Protein AF-A0A7R9LBM4-F1 (afdb_monomer_lite)

Structure (mmCIF, N/CA/C/O backbone):
data_AF-A0A7R9LBM4-F1
#
_entry.id   AF-A0A7R9LBM4-F1
#
loop_
_atom_site.group_PDB
_atom_site.id
_atom_site.type_symbol
_atom_site.label_atom_id
_atom_site.label_alt_id
_atom_site.label_comp_id
_atom_site.label_asym_id
_atom_site.label_entity_id
_atom_site.label_seq_id
_atom_site.pdbx_PDB_ins_code
_atom_site.Cartn_x
_atom_site.Cartn_y
_atom_site.Cartn_z
_atom_site.occupancy
_atom_site.B_iso_or_equiv
_atom_site.auth_seq_id
_atom_site.auth_comp_id
_atom_site.auth_asym_id
_atom_site.auth_atom_id
_atom_site.pdbx_PDB_model_num
ATOM 1 N N . MET A 1 1 ? -22.774 -2.394 32.039 1.00 35.41 1 MET A N 1
ATOM 2 C CA . MET A 1 1 ? -23.405 -1.388 31.155 1.00 35.41 1 MET A CA 1
ATOM 3 C C . MET A 1 1 ? -22.589 -1.365 29.886 1.00 35.41 1 MET A C 1
ATOM 5 O O . MET A 1 1 ? -21.481 -0.836 29.898 1.00 35.41 1 MET A O 1
ATOM 9 N N . ASP A 1 2 ? -23.100 -1.995 28.837 1.00 48.41 2 ASP A N 1
ATOM 10 C CA . ASP A 1 2 ? -22.321 -2.249 27.629 1.00 48.41 2 ASP A CA 1
ATOM 11 C C . ASP A 1 2 ? -22.182 -0.962 26.826 1.00 48.41 2 ASP A C 1
ATOM 13 O O . ASP A 1 2 ? -23.141 -0.414 26.279 1.00 48.41 2 ASP A O 1
ATOM 17 N N . GLN A 1 3 ? -20.966 -0.423 26.813 1.00 65.69 3 GLN A N 1
ATOM 18 C CA . GLN A 1 3 ? -20.633 0.769 26.051 1.00 65.69 3 GLN A CA 1
ATOM 19 C C . GLN A 1 3 ? -20.629 0.406 24.562 1.00 65.69 3 GLN A C 1
ATOM 21 O O . GLN A 1 3 ? -19.659 -0.147 24.045 1.00 65.69 3 GLN A O 1
ATOM 26 N N . ILE A 1 4 ? -21.725 0.713 23.862 1.00 71.06 4 ILE A N 1
ATOM 27 C CA . ILE A 1 4 ? -21.825 0.517 22.412 1.00 71.06 4 ILE A CA 1
ATOM 28 C C . ILE A 1 4 ? -20.696 1.302 21.734 1.00 71.06 4 ILE A C 1
ATOM 30 O O . ILE A 1 4 ? -20.605 2.529 21.857 1.00 71.06 4 ILE A O 1
ATOM 34 N N . LYS A 1 5 ? -19.841 0.585 21.002 1.00 77.75 5 LYS A N 1
ATOM 35 C CA . LYS A 1 5 ? -18.770 1.152 20.184 1.00 77.75 5 LYS A CA 1
ATOM 36 C C . LYS A 1 5 ? -19.164 1.061 18.715 1.00 77.75 5 LYS A C 1
ATOM 38 O O . LYS A 1 5 ? -19.487 -0.016 18.227 1.00 77.75 5 LYS A O 1
ATOM 43 N N . VAL A 1 6 ? -19.132 2.190 18.016 1.00 78.38 6 VAL A N 1
ATOM 44 C CA . VAL A 1 6 ? -19.463 2.280 16.590 1.00 78.38 6 VAL A CA 1
ATOM 45 C C . VAL A 1 6 ? -18.199 2.634 15.823 1.00 78.38 6 VAL A C 1
ATOM 47 O O . VAL A 1 6 ? -17.546 3.637 16.107 1.00 78.38 6 VAL A O 1
ATOM 50 N N . ILE A 1 7 ? -17.857 1.808 14.841 1.00 79.62 7 ILE A N 1
ATOM 51 C CA . ILE A 1 7 ? -16.681 2.000 13.996 1.00 79.62 7 ILE A CA 1
ATOM 52 C C . ILE A 1 7 ? -17.161 2.435 12.615 1.00 79.62 7 ILE A C 1
ATOM 54 O O . ILE A 1 7 ? -17.993 1.767 12.008 1.00 79.62 7 ILE A O 1
ATOM 58 N N . LEU A 1 8 ? -16.654 3.563 12.116 1.00 79.69 8 LEU A N 1
ATOM 59 C CA . LEU A 1 8 ? -17.064 4.123 10.825 1.00 79.69 8 LEU A CA 1
ATOM 60 C C . LEU A 1 8 ? -15.871 4.374 9.894 1.00 79.69 8 LEU A C 1
ATOM 62 O O . LEU A 1 8 ? -14.740 4.492 10.363 1.00 79.69 8 LEU A O 1
ATOM 66 N N . PRO A 1 9 ? -16.091 4.501 8.570 1.00 73.25 9 PRO A N 1
ATOM 67 C CA . PRO A 1 9 ? -14.996 4.589 7.604 1.00 73.25 9 PRO A CA 1
ATOM 68 C C . PRO A 1 9 ? -14.047 5.777 7.810 1.00 73.25 9 PRO A C 1
ATOM 70 O O . PRO A 1 9 ? -12.847 5.664 7.579 1.00 73.25 9 PRO A O 1
ATOM 73 N N . ASN A 1 10 ? -14.572 6.930 8.228 1.00 78.44 10 ASN A N 1
ATOM 74 C CA . ASN A 1 10 ? -13.802 8.162 8.384 1.00 78.44 10 ASN A CA 1
ATOM 75 C C . ASN A 1 10 ? -14.438 9.101 9.420 1.00 78.44 10 ASN A C 1
ATOM 77 O O . ASN A 1 10 ? -15.581 8.913 9.838 1.00 78.44 10 ASN A O 1
ATOM 81 N N . GLY A 1 11 ? -13.692 10.139 9.812 1.00 79.19 11 GLY A N 1
ATOM 82 C CA . GLY A 1 11 ? -14.145 11.121 10.800 1.00 79.19 11 GLY A CA 1
ATOM 83 C C . GLY A 1 11 ? -15.418 11.870 10.389 1.00 79.19 11 GLY A C 1
ATOM 84 O O . GLY A 1 11 ? -16.249 12.164 11.242 1.00 79.19 11 GLY A O 1
ATOM 85 N N . THR A 1 12 ? -15.630 12.117 9.094 1.00 84.44 12 THR A N 1
ATOM 86 C CA . THR A 1 12 ? -16.845 12.780 8.591 1.00 84.44 12 THR A CA 1
ATOM 87 C C . THR A 1 12 ? -18.092 11.940 8.855 1.00 84.44 12 THR A C 1
ATOM 89 O O . THR A 1 12 ? -19.097 12.461 9.335 1.00 84.44 12 THR A O 1
ATOM 92 N N . ALA A 1 13 ? -18.023 10.629 8.607 1.00 82.31 13 ALA A N 1
ATOM 93 C CA . ALA A 1 13 ? -19.101 9.700 8.928 1.00 82.31 13 ALA A CA 1
ATOM 94 C C . ALA A 1 13 ? -19.381 9.676 10.440 1.00 82.31 13 ALA A C 1
ATOM 96 O O . ALA A 1 13 ? -20.544 9.721 10.842 1.00 82.31 13 ALA A O 1
ATOM 97 N N . CYS A 1 14 ? -18.331 9.693 11.272 1.00 84.19 14 CYS A N 1
ATOM 98 C CA . CYS A 1 14 ? -18.465 9.794 12.728 1.00 84.19 14 CYS A CA 1
ATOM 99 C C . CYS A 1 14 ? -19.217 11.052 13.159 1.00 84.19 14 CYS A C 1
ATOM 101 O O . CYS A 1 14 ? -20.180 10.964 13.921 1.00 84.19 14 CYS A O 1
ATOM 103 N N . LEU A 1 15 ? -18.815 12.211 12.636 1.00 85.62 15 LEU A N 1
ATOM 104 C CA . LEU A 1 15 ? -19.449 13.494 12.939 1.00 85.62 15 LEU A CA 1
ATOM 105 C C . LEU A 1 15 ? -20.907 13.531 12.476 1.00 85.62 15 LEU A C 1
ATOM 107 O O . LEU A 1 15 ? -21.769 14.052 13.183 1.00 85.62 15 LEU A O 1
ATOM 111 N N . ASN A 1 16 ? -21.203 12.970 11.303 1.00 86.62 16 ASN A N 1
ATOM 112 C CA . ASN A 1 16 ? -22.568 12.900 10.790 1.00 86.62 16 ASN A CA 1
ATOM 113 C C . ASN A 1 16 ? -23.459 12.040 11.690 1.00 86.62 16 ASN A C 1
ATOM 115 O O . ASN A 1 16 ? -24.552 12.477 12.053 1.00 86.62 16 ASN A O 1
ATOM 119 N N . LEU A 1 17 ? -22.981 10.865 12.110 1.00 85.25 17 LEU A N 1
ATOM 120 C CA . LEU A 1 17 ? -23.725 10.012 13.033 1.00 85.25 17 LEU A CA 1
ATOM 121 C C . LEU A 1 17 ? -23.925 10.698 14.390 1.00 85.25 17 LEU A C 1
ATOM 123 O O . LEU A 1 17 ? -25.044 10.717 14.895 1.00 85.25 17 LEU A O 1
ATOM 127 N N . GLN A 1 18 ? -22.885 11.329 14.944 1.00 86.12 18 GLN A N 1
ATOM 128 C CA . GLN A 1 18 ? -23.001 12.111 16.180 1.00 86.12 18 GLN A CA 1
ATOM 129 C C . GLN A 1 18 ? -24.092 13.178 16.079 1.00 86.12 18 GLN A C 1
ATOM 131 O O . GLN A 1 18 ? -24.957 13.253 16.948 1.00 86.12 18 GLN A O 1
ATOM 136 N N . LYS A 1 19 ? -24.106 13.962 14.995 1.00 87.38 19 LYS A N 1
ATOM 137 C CA . LYS A 1 19 ? -25.130 14.993 14.768 1.00 87.38 19 LYS A CA 1
ATOM 138 C C . LYS A 1 19 ? -26.540 14.405 14.7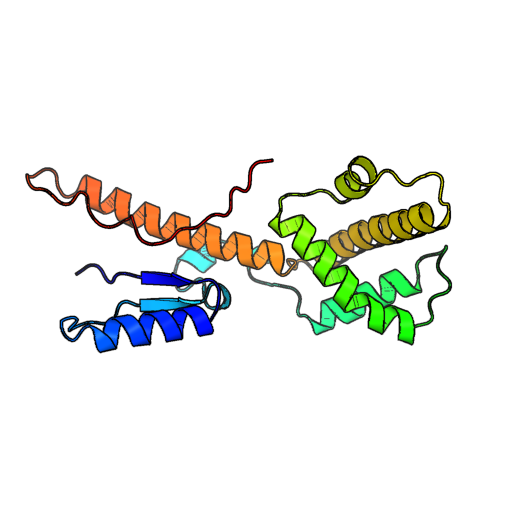15 1.00 87.38 19 LYS A C 1
ATOM 140 O O . LYS A 1 19 ? -27.460 15.006 15.262 1.00 87.38 19 LYS A O 1
ATOM 145 N N . ILE A 1 20 ? -26.722 13.252 14.069 1.00 86.31 20 ILE A N 1
ATOM 146 C CA . ILE A 1 20 ? -28.024 12.570 13.991 1.00 86.31 20 ILE A CA 1
ATOM 147 C C . ILE A 1 20 ? -28.480 12.108 15.381 1.00 86.31 20 ILE A C 1
ATOM 149 O O . ILE A 1 20 ? -29.638 12.315 15.738 1.00 86.31 20 ILE A O 1
ATOM 153 N N . LEU A 1 21 ? -27.580 11.519 16.170 1.00 83.81 21 LEU A N 1
ATOM 154 C CA . LEU A 1 21 ? -27.892 11.020 17.512 1.00 83.81 21 LEU A CA 1
ATOM 155 C C . LEU A 1 21 ? -28.236 12.162 18.477 1.00 83.81 21 LEU A C 1
ATOM 157 O O . LEU A 1 21 ? -29.246 12.083 19.170 1.00 83.81 21 LEU A O 1
ATOM 161 N N . ILE A 1 22 ? -27.469 13.257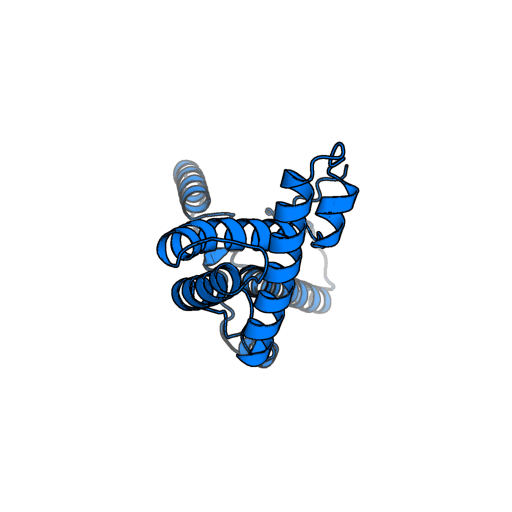 18.451 1.00 83.25 22 ILE A N 1
ATOM 162 C CA . ILE A 1 22 ? -27.739 14.457 19.261 1.00 83.25 22 ILE A CA 1
ATOM 163 C C . ILE A 1 22 ? -29.103 15.061 18.899 1.00 83.25 22 ILE A C 1
ATOM 165 O O . ILE A 1 22 ? -29.887 15.411 19.779 1.00 83.25 22 ILE A O 1
ATOM 169 N N . LYS A 1 23 ? -29.429 15.142 17.601 1.00 83.44 23 LYS A N 1
ATOM 170 C CA . LYS A 1 23 ? -30.718 15.678 17.136 1.00 83.44 23 LYS A CA 1
ATOM 171 C C . LYS A 1 23 ? -31.921 14.852 17.581 1.00 83.44 23 LYS A C 1
ATOM 173 O O . LYS A 1 23 ? -33.008 15.410 17.682 1.00 83.44 23 LYS A O 1
ATOM 178 N N . LYS A 1 24 ? -31.756 13.552 17.839 1.00 80.75 24 LYS A N 1
ATOM 179 C CA . LYS A 1 24 ? -32.869 12.683 18.241 1.00 80.75 24 LYS A CA 1
ATOM 180 C C . LYS A 1 24 ? -33.356 12.902 19.681 1.00 80.75 24 LYS A C 1
ATOM 182 O O . LYS A 1 24 ? -34.338 12.269 20.030 1.00 80.75 24 LYS A O 1
ATOM 187 N N . GLN A 1 25 ? -32.741 13.793 20.475 1.00 62.66 25 GLN A N 1
ATOM 188 C CA . GLN A 1 25 ? -33.136 14.259 21.829 1.00 62.66 25 GLN A CA 1
ATOM 189 C C . GLN A 1 25 ? -33.434 13.189 22.906 1.00 62.66 25 GLN A C 1
ATOM 191 O O . GLN A 1 25 ? -33.552 13.526 24.077 1.00 62.66 25 GLN A O 1
ATOM 196 N N . THR A 1 26 ? -33.483 11.902 22.564 1.00 64.38 26 THR A N 1
ATOM 197 C CA . THR A 1 26 ? -33.819 10.788 23.462 1.00 64.38 26 THR A CA 1
ATOM 198 C C . THR A 1 26 ? -32.596 10.007 23.943 1.00 64.38 26 THR A C 1
ATOM 200 O O . THR A 1 26 ? -32.747 8.948 24.545 1.00 64.38 26 THR A O 1
ATOM 203 N N . ILE A 1 27 ? -31.379 10.465 23.636 1.00 66.19 27 ILE A N 1
ATOM 204 C CA . ILE A 1 27 ? -30.145 9.716 23.897 1.00 66.19 27 ILE A CA 1
ATOM 205 C C . ILE A 1 27 ? -29.339 10.432 24.980 1.00 66.19 27 ILE A C 1
ATOM 207 O O . ILE A 1 27 ? -28.731 11.467 24.725 1.00 66.19 27 ILE A O 1
ATOM 211 N N . THR A 1 28 ? -29.320 9.860 26.184 1.00 62.56 28 THR A N 1
ATOM 212 C CA . THR A 1 28 ? -28.603 10.408 27.350 1.00 62.56 28 THR A CA 1
ATOM 213 C C . THR A 1 28 ? -27.100 10.116 27.312 1.00 62.56 28 THR A C 1
ATOM 215 O O . THR A 1 28 ? -26.311 10.841 27.909 1.00 62.56 28 THR A O 1
ATOM 218 N N . ILE A 1 29 ? -26.685 9.055 26.606 1.00 68.94 29 ILE A N 1
ATOM 219 C CA . ILE A 1 29 ? -25.287 8.612 26.515 1.00 68.94 29 ILE A CA 1
ATOM 220 C C . ILE A 1 29 ? -24.936 8.386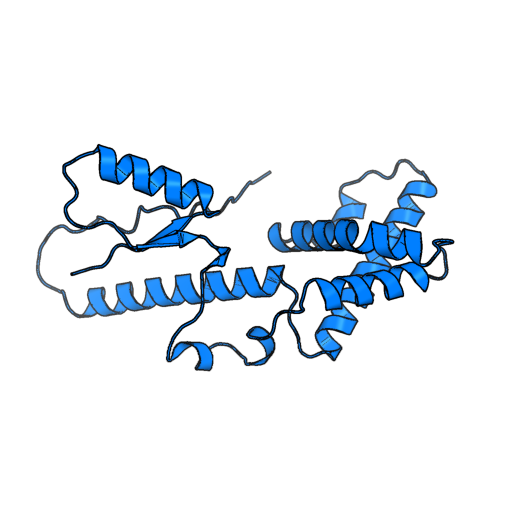 25.047 1.00 68.94 29 ILE A C 1
ATOM 222 O O . ILE A 1 29 ? -25.523 7.536 24.378 1.00 68.94 29 ILE A O 1
ATOM 226 N N . LEU A 1 30 ? -23.965 9.145 24.542 1.00 73.69 30 LEU A N 1
ATOM 227 C CA . LEU A 1 30 ? -23.460 8.963 23.189 1.00 73.69 30 LEU A CA 1
ATOM 228 C C . LEU A 1 30 ? -22.587 7.691 23.127 1.00 73.69 30 LEU A C 1
ATOM 230 O O . LEU A 1 30 ? -21.699 7.532 23.969 1.00 73.69 30 LEU A O 1
ATOM 234 N N . PRO A 1 31 ? -22.788 6.801 22.138 1.00 77.69 31 PRO A N 1
ATOM 235 C CA . PRO A 1 31 ? -21.902 5.662 21.938 1.00 77.69 31 PRO A CA 1
ATOM 236 C C . PRO A 1 31 ? -20.479 6.122 21.594 1.00 77.69 31 PRO A C 1
ATOM 238 O O . PRO A 1 31 ? -20.258 7.224 21.081 1.00 77.69 31 PRO A O 1
ATOM 241 N N . ASN A 1 32 ? -19.499 5.253 21.834 1.00 80.69 32 ASN A N 1
ATOM 242 C CA . ASN A 1 32 ? -18.113 5.515 21.466 1.00 80.69 32 ASN A CA 1
ATOM 243 C C . ASN A 1 32 ? -17.947 5.368 19.944 1.00 80.69 32 ASN A C 1
ATOM 245 O O . ASN A 1 32 ? -17.792 4.257 19.438 1.00 80.69 32 ASN A O 1
ATOM 249 N N . ILE A 1 33 ? -18.027 6.480 19.211 1.00 81.31 33 ILE A N 1
ATOM 250 C CA . ILE A 1 33 ? -17.942 6.508 17.746 1.00 81.31 33 ILE A CA 1
ATOM 251 C C . ILE A 1 33 ? -16.511 6.854 17.329 1.00 81.31 33 ILE A C 1
ATOM 253 O O . ILE A 1 33 ? -16.059 7.979 17.543 1.00 81.31 33 ILE A O 1
ATOM 257 N N . ILE A 1 34 ? -15.812 5.917 16.687 1.00 81.44 34 ILE A N 1
ATOM 258 C CA . ILE A 1 34 ? -14.438 6.121 16.209 1.00 81.44 34 ILE A CA 1
ATOM 259 C C . ILE A 1 34 ? -14.300 5.801 14.716 1.00 81.44 34 ILE A C 1
ATOM 261 O O . ILE A 1 34 ? -14.974 4.905 14.208 1.00 81.44 34 ILE A O 1
ATOM 265 N N . PRO A 1 35 ? -13.423 6.509 13.984 1.00 79.94 35 PRO A N 1
ATOM 266 C CA . PRO A 1 35 ? -13.095 6.121 12.621 1.00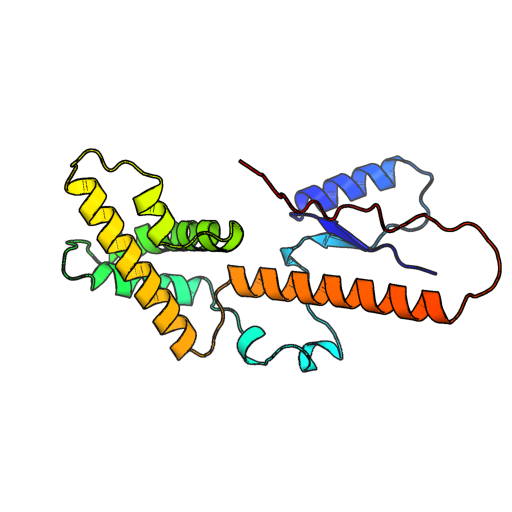 79.94 35 PRO A CA 1
ATOM 267 C C . PRO A 1 35 ? -12.187 4.880 12.603 1.00 79.94 35 PRO A C 1
ATOM 269 O O . PRO A 1 35 ? -11.427 4.655 13.548 1.00 79.94 35 PRO A O 1
ATOM 272 N N . LEU A 1 36 ? -12.194 4.134 11.493 1.00 74.00 36 LEU A N 1
ATOM 273 C CA . LEU A 1 36 ? -11.298 2.992 11.247 1.00 74.00 36 LEU A CA 1
ATOM 274 C C . LEU A 1 36 ? -9.825 3.349 11.497 1.00 74.00 36 LEU A C 1
ATOM 276 O O . LEU A 1 36 ? -9.090 2.574 12.099 1.00 74.00 36 LEU A O 1
ATOM 280 N N . SER A 1 37 ? -9.406 4.557 11.107 1.00 68.62 37 SER A N 1
ATOM 281 C CA . SER A 1 37 ? -8.038 5.055 11.309 1.00 68.62 37 SER A CA 1
ATOM 282 C C . SER A 1 37 ? -7.617 5.172 12.776 1.00 68.62 37 SER A C 1
ATOM 284 O O . SER A 1 37 ? -6.425 5.254 13.061 1.00 68.62 37 SER A O 1
ATOM 286 N N . ASN A 1 38 ? -8.580 5.224 13.701 1.00 73.06 38 ASN A N 1
ATOM 287 C CA . ASN A 1 38 ? -8.336 5.408 15.130 1.00 73.06 38 ASN A CA 1
ATOM 288 C C . ASN A 1 38 ? -8.478 4.105 15.919 1.00 73.06 38 ASN A C 1
ATOM 290 O O . ASN A 1 38 ? -8.407 4.138 17.149 1.00 73.06 38 ASN A O 1
ATOM 294 N N . ILE A 1 39 ? -8.660 2.967 15.242 1.00 72.81 39 ILE A N 1
ATOM 295 C CA . ILE A 1 39 ? -8.514 1.663 15.880 1.00 72.81 39 ILE A CA 1
ATOM 296 C C . ILE A 1 39 ? -7.046 1.536 16.289 1.00 72.81 39 ILE A C 1
ATOM 298 O O . ILE A 1 39 ? -6.157 1.336 15.465 1.00 72.81 39 ILE A O 1
ATOM 302 N N . LYS A 1 40 ? -6.798 1.727 17.582 1.00 65.31 40 LYS A N 1
ATOM 303 C CA . LYS A 1 40 ? -5.515 1.474 18.226 1.00 65.31 40 LYS A CA 1
ATOM 304 C C . LYS A 1 40 ? -5.704 0.307 19.173 1.00 65.31 40 LYS A C 1
ATOM 306 O O . LYS A 1 40 ? -6.644 0.309 19.967 1.00 65.31 40 LYS A O 1
ATOM 311 N N . VAL A 1 41 ? -4.792 -0.651 19.112 1.00 57.41 41 VAL A N 1
ATOM 312 C CA . VAL A 1 41 ? -4.737 -1.740 20.084 1.00 57.41 41 VAL A CA 1
ATOM 313 C C . VAL A 1 41 ? -4.198 -1.152 21.385 1.00 57.41 41 VAL A C 1
ATOM 315 O O . VAL A 1 41 ? -3.082 -0.638 21.431 1.00 57.41 41 VAL A O 1
ATOM 318 N N . THR A 1 42 ? -5.016 -1.156 22.435 1.00 53.84 42 THR A N 1
ATOM 319 C CA . THR A 1 42 ? -4.643 -0.668 23.767 1.00 53.84 42 THR A CA 1
ATOM 320 C C . THR A 1 42 ? -4.663 -1.811 24.781 1.00 53.84 42 THR A C 1
ATOM 322 O O . THR A 1 42 ? -5.554 -2.660 24.769 1.00 53.84 42 THR A O 1
ATOM 325 N N . GLY A 1 43 ? -3.684 -1.825 25.691 1.00 55.75 43 GLY A N 1
ATOM 326 C CA . GLY A 1 43 ? -3.626 -2.770 26.812 1.00 55.75 43 GLY A CA 1
ATOM 327 C C . GLY A 1 43 ? -3.010 -4.130 26.465 1.00 55.75 43 GLY A C 1
ATOM 328 O O . GLY A 1 43 ? -2.085 -4.208 25.668 1.00 55.75 43 GLY A O 1
ATOM 329 N N . LYS A 1 44 ? -3.510 -5.209 27.086 1.00 47.03 44 LYS A N 1
ATOM 330 C CA . LYS A 1 44 ? -2.917 -6.567 27.055 1.00 47.03 44 LYS A CA 1
ATOM 331 C C . LYS A 1 44 ? -2.826 -7.216 25.660 1.00 47.03 44 LYS A C 1
ATOM 333 O O . LYS A 1 44 ? -2.187 -8.251 25.513 1.00 47.03 44 LYS A O 1
ATOM 338 N N . GLU A 1 45 ? -3.447 -6.631 24.643 1.00 52.84 45 GLU A N 1
ATOM 339 C CA . GLU A 1 45 ? -3.495 -7.188 23.287 1.00 52.84 45 GLU A CA 1
ATOM 340 C C . GLU A 1 45 ? -2.330 -6.762 22.394 1.00 52.84 45 GLU A C 1
ATOM 342 O O . GLU A 1 45 ? -2.035 -7.452 21.422 1.00 52.84 45 GLU A O 1
ATOM 347 N N . THR A 1 46 ? -1.584 -5.714 22.763 1.00 55.28 46 THR A N 1
ATOM 348 C CA . THR A 1 46 ? -0.289 -5.436 22.119 1.00 55.28 46 THR A CA 1
ATOM 349 C C . THR A 1 46 ? 0.674 -6.616 22.271 1.00 55.28 46 THR A C 1
ATOM 351 O O . THR A 1 46 ? 1.547 -6.789 21.434 1.00 55.28 46 THR A O 1
ATOM 354 N N . PHE A 1 47 ? 0.487 -7.459 23.295 1.00 52.47 47 PHE A N 1
ATOM 355 C CA . PHE A 1 47 ? 1.262 -8.683 23.512 1.00 52.47 47 PHE A CA 1
ATOM 356 C C . PHE A 1 47 ? 0.780 -9.887 22.681 1.00 52.47 47 PHE A C 1
ATOM 358 O O . PHE A 1 47 ? 1.499 -10.877 22.599 1.00 52.47 47 PHE A O 1
ATOM 365 N N . ARG A 1 48 ? -0.425 -9.835 22.088 1.00 57.34 48 ARG A N 1
ATOM 366 C CA . ARG A 1 48 ? -0.963 -10.896 21.207 1.00 57.34 48 ARG A CA 1
ATOM 367 C C . ARG A 1 48 ? -0.590 -10.685 19.743 1.00 57.34 48 ARG A C 1
ATOM 369 O O . ARG A 1 48 ? -0.581 -11.631 18.965 1.00 57.34 48 ARG A O 1
ATOM 376 N N . ILE A 1 49 ? -0.304 -9.444 19.374 1.00 60.53 49 ILE A N 1
ATOM 377 C CA . ILE A 1 49 ? 0.111 -9.067 18.030 1.00 60.53 49 ILE A CA 1
ATOM 378 C C . ILE A 1 49 ? 1.633 -9.165 17.977 1.00 60.53 49 ILE A C 1
ATOM 380 O O . ILE A 1 49 ? 2.311 -8.543 18.794 1.00 60.53 49 ILE A O 1
ATOM 384 N N . SER A 1 50 ? 2.177 -9.929 17.024 1.00 58.31 50 SER A N 1
ATOM 385 C CA . SER A 1 50 ? 3.628 -9.991 16.832 1.00 58.31 50 SER A CA 1
ATOM 386 C C . SER A 1 50 ? 4.208 -8.572 16.714 1.00 58.31 50 SER A C 1
ATOM 388 O O . SER A 1 50 ? 3.623 -7.750 16.005 1.00 58.31 50 SER A O 1
ATOM 390 N N . PRO A 1 51 ? 5.351 -8.255 17.350 1.00 61.41 51 PRO A N 1
ATOM 391 C CA . PRO A 1 51 ? 5.939 -6.911 17.325 1.00 61.41 51 PRO A CA 1
ATOM 392 C C . PRO A 1 51 ? 6.158 -6.356 15.911 1.00 61.41 51 PRO A C 1
ATOM 394 O O . PRO A 1 51 ? 5.990 -5.163 15.669 1.00 61.41 51 PRO A O 1
ATOM 397 N N . GLU A 1 52 ? 6.469 -7.237 14.961 1.00 60.41 52 GLU A N 1
ATOM 398 C CA . GLU A 1 52 ? 6.592 -6.928 13.531 1.00 60.41 52 GLU A CA 1
ATOM 399 C C . GLU A 1 52 ? 5.298 -6.377 12.908 1.00 60.41 52 GLU A C 1
ATOM 401 O O . GLU A 1 52 ? 5.354 -5.555 11.999 1.00 60.41 52 GLU A O 1
ATOM 406 N N . ASN A 1 53 ? 4.132 -6.728 13.458 1.00 63.78 53 ASN A N 1
ATOM 407 C CA . ASN A 1 53 ? 2.819 -6.262 13.013 1.00 63.78 53 ASN A CA 1
ATOM 408 C C . ASN A 1 53 ? 2.388 -4.934 13.665 1.00 63.78 53 ASN A C 1
ATOM 410 O O . ASN A 1 53 ? 1.326 -4.403 13.343 1.00 63.78 53 ASN A O 1
ATOM 414 N N . LEU A 1 54 ? 3.189 -4.389 14.588 1.00 68.56 54 LEU A N 1
ATOM 415 C CA . LEU A 1 54 ? 2.911 -3.125 15.283 1.00 68.56 54 LEU A CA 1
ATOM 416 C C . LEU A 1 54 ? 3.654 -1.928 14.678 1.00 68.56 54 LEU A C 1
ATOM 418 O O . LEU A 1 54 ? 3.406 -0.793 15.085 1.00 68.56 54 LEU A O 1
ATOM 422 N N . ASN A 1 55 ? 4.549 -2.164 13.715 1.00 81.62 55 ASN A N 1
ATOM 423 C CA . ASN A 1 55 ? 5.408 -1.132 13.145 1.00 81.62 55 ASN A CA 1
ATOM 424 C C . ASN A 1 55 ? 5.104 -0.907 11.652 1.00 81.62 55 ASN A C 1
ATOM 426 O O . ASN A 1 55 ? 5.755 -1.508 10.789 1.00 81.62 55 ASN A O 1
ATOM 430 N N . PRO A 1 56 ? 4.103 -0.073 11.314 1.00 85.88 56 PRO A N 1
ATOM 431 C CA . PRO A 1 56 ? 3.830 0.259 9.926 1.00 85.88 56 PRO A CA 1
ATOM 432 C C . PRO A 1 56 ? 4.945 1.137 9.348 1.00 85.88 56 PRO A C 1
ATOM 434 O O . PRO A 1 56 ? 5.500 2.003 10.028 1.00 85.88 56 PRO A O 1
ATOM 437 N N . ILE A 1 57 ? 5.238 0.962 8.062 1.00 90.69 57 ILE A N 1
ATOM 438 C CA . ILE A 1 57 ? 6.074 1.901 7.317 1.00 90.69 57 ILE A CA 1
ATOM 439 C C . ILE A 1 57 ? 5.416 3.286 7.272 1.00 90.69 57 ILE A C 1
ATOM 441 O O . ILE A 1 57 ? 4.199 3.418 7.111 1.00 90.69 57 ILE A O 1
ATOM 445 N N . THR A 1 58 ? 6.212 4.345 7.432 1.00 89.81 58 THR A N 1
ATOM 446 C CA . THR A 1 58 ? 5.693 5.710 7.303 1.00 89.81 58 THR A CA 1
ATOM 447 C C . THR A 1 58 ? 5.501 6.080 5.832 1.00 89.81 58 THR A C 1
ATOM 449 O O . THR A 1 58 ? 6.219 5.607 4.954 1.00 89.81 58 THR A O 1
ATOM 452 N N . SER A 1 59 ? 4.572 7.001 5.551 1.00 89.25 59 SER A N 1
ATOM 453 C CA . SER A 1 59 ? 4.313 7.455 4.174 1.00 89.25 59 SER A CA 1
ATOM 454 C C . SER A 1 59 ? 5.552 8.063 3.501 1.00 89.25 59 SER A C 1
ATOM 456 O O . SER A 1 59 ? 5.681 7.996 2.284 1.00 89.25 59 SER A O 1
ATOM 458 N N . LEU A 1 60 ? 6.458 8.677 4.274 1.00 92.62 60 LEU A N 1
ATOM 459 C CA . LEU A 1 60 ? 7.692 9.255 3.742 1.00 92.62 60 LEU A CA 1
ATOM 460 C C . LEU A 1 60 ? 8.712 8.168 3.387 1.00 92.62 60 LEU A C 1
ATOM 462 O O . LEU A 1 60 ? 9.266 8.203 2.292 1.00 92.62 60 LEU A O 1
ATOM 466 N N . GLU A 1 61 ? 8.930 7.200 4.280 1.00 93.50 61 GLU A N 1
ATOM 467 C CA . GLU A 1 61 ? 9.822 6.062 4.023 1.00 93.50 61 GLU A CA 1
ATOM 468 C C . GLU A 1 61 ? 9.359 5.270 2.803 1.00 93.50 61 GLU A C 1
ATOM 470 O O . GLU A 1 61 ? 10.149 5.015 1.898 1.00 93.50 61 GLU A O 1
ATOM 475 N N . GLU A 1 62 ? 8.068 4.948 2.733 1.00 94.44 62 GLU A N 1
ATOM 476 C CA . GLU A 1 62 ? 7.496 4.252 1.584 1.00 94.44 62 GLU A CA 1
ATOM 477 C C . GLU A 1 62 ? 7.674 5.052 0.294 1.00 94.44 62 GLU A C 1
ATOM 479 O O . GLU A 1 62 ? 8.065 4.494 -0.734 1.00 94.44 62 GLU A O 1
ATOM 484 N N . LYS A 1 63 ? 7.449 6.371 0.354 1.00 96.06 63 LYS A N 1
ATOM 485 C CA . LYS A 1 63 ? 7.628 7.238 -0.807 1.00 96.06 63 LYS A CA 1
ATOM 486 C C . LYS A 1 63 ? 9.062 7.174 -1.327 1.00 96.06 63 LYS A C 1
ATOM 488 O O . LYS A 1 63 ? 9.253 7.057 -2.539 1.00 96.06 63 LYS A O 1
ATOM 493 N N . ILE A 1 64 ? 10.047 7.243 -0.432 1.00 96.44 64 ILE A N 1
ATOM 494 C CA . ILE A 1 64 ? 11.474 7.158 -0.770 1.00 96.44 64 ILE A CA 1
ATOM 495 C C . ILE A 1 64 ? 11.798 5.786 -1.369 1.00 96.44 64 ILE A C 1
ATOM 497 O O . ILE A 1 64 ? 12.392 5.724 -2.443 1.00 96.44 64 ILE A O 1
ATOM 501 N N . ILE A 1 65 ? 11.345 4.700 -0.734 1.00 96.62 65 ILE A N 1
ATOM 502 C CA . ILE A 1 65 ? 11.575 3.329 -1.206 1.00 96.62 65 ILE A CA 1
ATOM 503 C C . ILE A 1 65 ? 11.037 3.134 -2.622 1.00 96.62 65 ILE A C 1
ATOM 505 O O . ILE A 1 65 ? 11.774 2.677 -3.490 1.00 96.62 65 ILE A O 1
ATOM 509 N N . LEU A 1 66 ? 9.777 3.495 -2.869 1.00 97.06 66 LEU A N 1
ATOM 510 C CA . LEU A 1 66 ? 9.166 3.334 -4.188 1.00 97.06 66 LEU A CA 1
ATOM 511 C C . LEU A 1 66 ? 9.811 4.241 -5.235 1.00 97.06 66 LEU A C 1
ATOM 513 O O . LEU A 1 66 ? 9.960 3.827 -6.378 1.00 97.06 66 LEU A O 1
ATOM 517 N N . THR A 1 67 ? 10.239 5.448 -4.855 1.00 97.31 67 THR A N 1
ATOM 518 C CA . THR A 1 67 ? 10.981 6.337 -5.764 1.00 97.31 67 THR A CA 1
ATOM 519 C C . THR A 1 67 ? 12.259 5.664 -6.250 1.00 97.31 67 THR A C 1
ATOM 521 O O . THR A 1 67 ? 12.527 5.661 -7.447 1.00 97.31 67 THR A O 1
ATOM 524 N N . ASP A 1 68 ? 13.019 5.068 -5.333 1.00 96.94 68 ASP A N 1
ATOM 525 C CA . ASP A 1 68 ? 14.256 4.362 -5.656 1.00 96.94 68 ASP A CA 1
ATOM 526 C C . ASP A 1 68 ? 14.003 3.105 -6.510 1.00 96.94 68 ASP A C 1
ATOM 528 O O . ASP A 1 68 ? 14.707 2.875 -7.488 1.00 96.94 68 ASP A O 1
ATOM 532 N N . ILE A 1 69 ? 12.953 2.332 -6.209 1.00 97.06 69 ILE A N 1
ATOM 533 C CA . ILE A 1 69 ? 12.551 1.167 -7.018 1.00 97.06 69 ILE A CA 1
ATOM 534 C C . ILE A 1 69 ? 12.224 1.578 -8.461 1.00 97.06 69 ILE A C 1
ATOM 536 O O . ILE A 1 69 ? 12.723 0.970 -9.404 1.00 97.06 69 ILE A O 1
ATOM 540 N N . ILE A 1 70 ? 11.395 2.613 -8.642 1.00 96.44 70 ILE A N 1
ATOM 541 C CA . ILE A 1 70 ? 10.950 3.071 -9.968 1.00 96.44 70 ILE A CA 1
ATOM 542 C C . ILE A 1 70 ? 12.126 3.628 -10.776 1.00 96.44 70 ILE A C 1
ATOM 544 O O . ILE A 1 70 ? 12.222 3.372 -11.979 1.00 96.44 70 ILE A O 1
ATOM 548 N N . TYR A 1 71 ? 13.006 4.382 -10.113 1.00 95.56 71 TYR A N 1
ATOM 549 C CA . TYR A 1 71 ? 14.186 4.986 -10.723 1.00 95.56 71 TYR A CA 1
ATOM 550 C C . TYR A 1 71 ? 15.200 3.935 -11.190 1.00 95.56 71 TYR A C 1
ATOM 552 O O . TYR A 1 71 ? 15.761 4.065 -12.273 1.00 95.56 71 TYR A O 1
ATOM 560 N N . ASN A 1 72 ? 15.404 2.876 -10.401 1.00 94.31 72 ASN A N 1
ATOM 561 C CA . ASN A 1 72 ? 16.362 1.814 -10.712 1.00 94.31 72 ASN A CA 1
ATOM 562 C C . ASN A 1 72 ? 15.778 0.689 -11.581 1.00 94.31 72 ASN A C 1
ATOM 564 O O . ASN A 1 72 ? 16.469 -0.297 -11.847 1.00 94.31 72 ASN A O 1
ATOM 568 N N . TYR A 1 73 ? 14.521 0.794 -12.026 1.00 94.81 73 TYR A N 1
ATOM 569 C CA . TYR A 1 73 ? 13.932 -0.219 -12.893 1.00 94.81 73 TYR A CA 1
ATOM 570 C C . TYR A 1 73 ? 14.642 -0.234 -14.262 1.00 94.81 73 TYR A C 1
ATOM 572 O O . TYR A 1 73 ? 14.569 0.753 -14.994 1.00 94.81 73 TYR A O 1
ATOM 580 N N . PRO A 1 74 ? 15.277 -1.351 -14.677 1.00 88.19 74 PRO A N 1
ATOM 581 C CA . PRO A 1 74 ? 16.204 -1.346 -15.816 1.00 88.19 74 PRO A CA 1
ATOM 582 C C . PRO A 1 74 ? 15.596 -0.944 -17.164 1.00 88.19 74 PRO A C 1
ATOM 584 O O . PRO A 1 74 ? 16.318 -0.516 -18.063 1.00 88.19 74 PRO A O 1
ATOM 587 N N . LYS A 1 75 ? 14.279 -1.123 -17.335 1.00 88.75 75 LYS A N 1
ATOM 588 C CA . LYS A 1 75 ? 13.579 -0.815 -18.590 1.00 88.75 75 LYS A CA 1
ATOM 589 C C . LYS A 1 75 ? 12.891 0.557 -18.582 1.00 88.75 75 LYS A C 1
ATOM 591 O O . LYS A 1 75 ? 12.434 0.985 -19.642 1.00 88.75 75 LYS A O 1
ATOM 596 N N . SER A 1 76 ? 12.787 1.253 -17.441 1.00 78.81 76 SER A N 1
ATOM 597 C CA . SER A 1 76 ? 12.241 2.618 -17.425 1.00 78.81 76 SER A CA 1
ATOM 598 C C . SER A 1 76 ? 13.324 3.642 -17.751 1.00 78.81 76 SER A C 1
ATOM 600 O O . SER A 1 76 ? 14.518 3.423 -17.579 1.00 78.81 76 SER A O 1
ATOM 602 N N . LYS A 1 77 ? 12.882 4.804 -18.235 1.00 83.31 77 LYS A N 1
ATOM 603 C CA . LYS A 1 77 ? 13.720 6.001 -18.399 1.00 83.31 77 LYS A CA 1
ATOM 604 C C . LYS A 1 77 ? 13.250 7.130 -17.481 1.00 83.31 77 LYS A C 1
ATOM 606 O O . LYS A 1 77 ? 13.380 8.302 -17.830 1.00 83.31 77 LYS A O 1
ATOM 611 N N . PHE A 1 78 ? 12.629 6.789 -16.349 1.00 90.44 78 PHE A N 1
ATOM 612 C CA . PHE A 1 78 ? 12.127 7.799 -15.425 1.00 90.44 78 PHE A CA 1
ATOM 613 C C . PHE A 1 78 ? 13.287 8.458 -14.695 1.00 90.44 78 PHE A C 1
ATOM 615 O O . PHE A 1 78 ? 14.147 7.789 -14.133 1.00 90.44 78 PHE A O 1
ATOM 622 N N . ASN A 1 79 ? 13.295 9.786 -14.664 1.00 94.00 79 ASN A N 1
ATOM 623 C CA . ASN A 1 79 ? 14.210 10.500 -13.783 1.00 94.00 79 ASN A CA 1
ATOM 624 C C . ASN A 1 79 ? 13.707 10.453 -12.327 1.00 94.00 79 ASN A C 1
ATOM 626 O O . ASN A 1 79 ? 12.584 10.027 -12.038 1.00 94.00 79 ASN A O 1
ATOM 630 N N . VAL A 1 80 ? 14.534 10.920 -11.392 1.00 94.06 80 VAL A N 1
ATOM 631 C CA . VAL A 1 80 ? 14.202 10.922 -9.957 1.00 94.06 80 VAL A CA 1
ATOM 632 C C . VAL A 1 80 ? 12.923 11.717 -9.663 1.00 94.06 80 VAL A C 1
ATOM 634 O O . VAL A 1 80 ? 12.108 11.286 -8.852 1.00 94.06 80 VAL A O 1
ATOM 637 N N . ILE A 1 81 ? 12.701 12.846 -10.346 1.00 96.00 81 ILE A N 1
ATOM 638 C CA . ILE A 1 81 ? 11.518 13.698 -10.139 1.00 96.00 81 ILE A CA 1
ATOM 639 C C . ILE A 1 81 ? 10.243 12.959 -10.563 1.00 96.00 81 ILE A C 1
ATOM 641 O O . ILE A 1 81 ? 9.275 12.920 -9.807 1.00 96.00 81 ILE A O 1
ATOM 645 N N . GLN A 1 82 ? 10.256 12.330 -11.738 1.00 95.50 82 GLN A N 1
ATOM 646 C CA . GLN A 1 82 ? 9.150 11.514 -12.240 1.00 95.50 82 GLN A CA 1
ATOM 647 C C . GLN A 1 82 ? 8.885 10.326 -11.313 1.00 95.50 82 GLN A C 1
ATOM 649 O O . GLN A 1 82 ? 7.746 10.072 -10.932 1.00 95.50 82 GLN A O 1
ATOM 654 N N . SER A 1 83 ? 9.942 9.648 -10.870 1.00 96.56 83 SER A N 1
ATOM 655 C CA . SER A 1 83 ? 9.844 8.521 -9.936 1.00 96.56 83 SER A CA 1
ATOM 656 C C . SER A 1 83 ? 9.196 8.943 -8.610 1.00 96.56 83 SER A C 1
ATOM 658 O O . SER A 1 83 ? 8.302 8.267 -8.101 1.00 96.56 83 SER A O 1
ATOM 660 N N . LEU A 1 84 ? 9.563 10.122 -8.098 1.00 96.12 84 LEU A N 1
ATOM 661 C CA . LEU A 1 84 ? 8.993 10.701 -6.882 1.00 96.12 84 LEU A CA 1
ATOM 662 C C . LEU A 1 84 ? 7.510 11.073 -7.039 1.00 96.12 84 LEU A C 1
ATOM 664 O O . LEU A 1 84 ? 6.750 10.998 -6.068 1.00 96.12 84 LEU A O 1
ATOM 668 N N . GLN A 1 85 ? 7.099 11.484 -8.242 1.00 95.69 85 GLN A N 1
ATOM 669 C CA . GLN A 1 85 ? 5.707 11.792 -8.577 1.00 95.69 85 GLN A CA 1
ATOM 670 C C . GLN A 1 85 ? 4.850 10.526 -8.706 1.00 95.69 85 GLN A C 1
ATOM 672 O O . GLN A 1 85 ? 3.716 10.514 -8.227 1.00 95.69 85 GLN A O 1
ATOM 677 N N . PHE A 1 86 ? 5.383 9.458 -9.306 1.00 94.56 86 PHE A N 1
ATOM 678 C CA . PHE A 1 86 ? 4.654 8.199 -9.492 1.00 94.56 86 PHE A CA 1
ATOM 679 C C . PHE A 1 86 ? 4.562 7.354 -8.223 1.00 94.56 86 PHE A C 1
ATOM 681 O O . PHE A 1 86 ? 3.556 6.678 -8.019 1.00 94.56 86 PHE A O 1
ATOM 688 N N . SER A 1 87 ? 5.564 7.437 -7.347 1.00 96.19 87 SER A N 1
ATOM 689 C CA . SER A 1 87 ? 5.631 6.710 -6.075 1.00 96.19 87 SER A CA 1
ATOM 690 C C . SER A 1 87 ? 4.305 6.677 -5.279 1.00 96.19 87 SER A C 1
ATOM 692 O O . SER A 1 87 ? 3.794 5.581 -5.039 1.00 96.19 87 SER A O 1
ATOM 694 N N . PRO A 1 88 ? 3.655 7.811 -4.932 1.00 94.69 88 PRO A N 1
ATOM 695 C CA . PRO A 1 88 ? 2.392 7.782 -4.185 1.00 94.69 88 PRO A CA 1
ATOM 696 C C . PRO A 1 88 ? 1.213 7.179 -4.967 1.00 94.69 88 PRO A C 1
ATOM 698 O O . PRO A 1 88 ? 0.297 6.629 -4.358 1.00 94.69 88 PRO A O 1
ATOM 701 N N . ILE A 1 89 ? 1.214 7.279 -6.300 1.00 95.19 89 ILE A N 1
ATOM 702 C CA . ILE A 1 89 ? 0.158 6.723 -7.160 1.00 95.19 89 ILE A CA 1
ATOM 703 C C . ILE A 1 89 ? 0.269 5.196 -7.183 1.00 95.19 89 ILE A C 1
ATOM 705 O O . ILE A 1 89 ? -0.725 4.499 -6.992 1.00 95.19 89 ILE A O 1
ATOM 709 N N . ILE A 1 90 ? 1.490 4.686 -7.349 1.00 95.44 90 ILE A N 1
ATOM 710 C CA . ILE A 1 90 ? 1.783 3.251 -7.344 1.00 95.44 90 ILE A CA 1
ATOM 711 C C . ILE A 1 90 ? 1.521 2.651 -5.957 1.00 95.44 90 ILE A C 1
ATOM 713 O O . ILE A 1 90 ? 0.855 1.623 -5.863 1.00 95.44 90 ILE A O 1
ATOM 717 N N . ALA A 1 91 ? 1.934 3.326 -4.877 1.00 95.50 91 ALA A N 1
ATOM 718 C CA . ALA A 1 91 ? 1.615 2.904 -3.510 1.00 95.50 91 ALA A CA 1
ATOM 719 C C . ALA A 1 91 ? 0.101 2.752 -3.305 1.00 95.50 91 ALA A C 1
ATOM 721 O O . ALA A 1 91 ? -0.373 1.747 -2.778 1.00 95.50 91 ALA A O 1
ATOM 722 N N . LYS A 1 92 ? -0.677 3.741 -3.768 1.00 94.69 92 LYS A N 1
ATOM 723 C CA . LYS A 1 92 ? -2.138 3.705 -3.683 1.00 94.69 92 LYS A CA 1
ATOM 724 C C . LYS A 1 92 ? -2.719 2.506 -4.433 1.00 94.69 92 LYS A C 1
ATOM 726 O O . LYS A 1 92 ? -3.568 1.823 -3.870 1.00 94.69 92 LYS A O 1
ATOM 731 N N . LEU A 1 93 ? -2.244 2.231 -5.648 1.00 94.38 93 LEU A N 1
ATOM 732 C CA . LEU A 1 93 ? -2.662 1.054 -6.412 1.00 94.38 93 LEU A CA 1
ATOM 733 C C . LEU A 1 93 ? -2.360 -0.242 -5.648 1.00 94.38 93 LEU A C 1
ATOM 735 O O . LEU A 1 93 ? -3.225 -1.103 -5.535 1.00 94.38 93 LEU A O 1
ATOM 739 N N . PHE A 1 94 ? -1.167 -0.375 -5.069 1.00 95.50 94 PHE A N 1
ATOM 740 C CA . PHE A 1 94 ? -0.797 -1.565 -4.297 1.00 95.50 94 PHE A CA 1
ATOM 741 C C . PHE A 1 94 ? -1.687 -1.765 -3.073 1.00 95.50 94 PHE A C 1
ATOM 743 O O . PHE A 1 94 ? -2.085 -2.890 -2.775 1.00 95.50 94 PHE A O 1
ATOM 750 N N . TYR A 1 95 ? -2.052 -0.681 -2.391 1.00 93.00 95 TYR A N 1
ATOM 751 C CA . TYR A 1 95 ? -3.024 -0.743 -1.309 1.00 93.00 95 TYR A CA 1
ATOM 752 C C . TYR A 1 95 ? -4.411 -1.152 -1.791 1.00 93.00 95 TYR A C 1
ATOM 754 O O . TYR A 1 95 ? -5.052 -1.966 -1.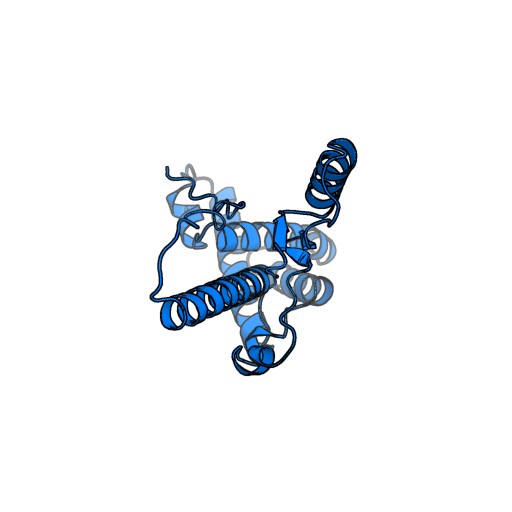135 1.00 93.00 95 TYR A O 1
ATOM 762 N N . GLU A 1 96 ? -4.869 -0.637 -2.932 1.00 91.56 96 GLU A N 1
ATOM 763 C CA . GLU A 1 96 ? -6.140 -1.052 -3.527 1.00 91.56 96 GLU A CA 1
ATOM 764 C C . GLU A 1 96 ? -6.143 -2.549 -3.863 1.00 91.56 96 GLU A C 1
ATOM 766 O O . GLU A 1 96 ? -7.131 -3.216 -3.568 1.00 91.56 96 GLU A O 1
ATOM 771 N N . LEU A 1 97 ? -5.041 -3.110 -4.370 1.00 91.56 97 LEU A N 1
ATOM 772 C CA . LEU A 1 97 ? -4.923 -4.560 -4.572 1.00 91.56 97 LEU A CA 1
ATOM 773 C C . LEU A 1 97 ? -5.060 -5.327 -3.249 1.00 91.56 97 LEU A C 1
ATOM 775 O O . LEU A 1 97 ? -5.889 -6.226 -3.144 1.00 91.56 97 LEU A O 1
ATOM 779 N N . ILE A 1 98 ? -4.318 -4.920 -2.212 1.00 90.81 98 ILE A N 1
ATOM 780 C CA . ILE A 1 98 ? -4.338 -5.580 -0.894 1.00 90.81 98 ILE A CA 1
ATOM 781 C C . ILE A 1 98 ? -5.729 -5.510 -0.251 1.00 90.81 98 ILE A C 1
ATOM 783 O O . ILE A 1 98 ? -6.216 -6.510 0.270 1.00 90.81 98 ILE A O 1
ATOM 787 N N . TYR A 1 99 ? -6.394 -4.352 -0.287 1.00 86.88 99 TYR A N 1
ATOM 788 C CA . TYR A 1 99 ? -7.730 -4.200 0.297 1.00 86.88 99 TYR A CA 1
ATOM 789 C C . TYR A 1 99 ? -8.798 -5.041 -0.406 1.00 86.88 99 TYR A C 1
ATOM 791 O O . TYR A 1 99 ? -9.803 -5.372 0.221 1.00 86.88 99 TYR A O 1
ATOM 799 N N . ASN A 1 100 ? -8.590 -5.371 -1.683 1.00 87.31 100 ASN A N 1
ATOM 800 C CA . ASN A 1 100 ? -9.509 -6.182 -2.477 1.00 87.31 100 ASN A CA 1
ATOM 801 C C . ASN A 1 100 ? -9.081 -7.655 -2.580 1.00 87.31 100 ASN A C 1
ATOM 803 O O . ASN A 1 100 ? -9.708 -8.393 -3.334 1.00 87.31 100 ASN A O 1
ATOM 807 N N . ASP A 1 101 ? -8.056 -8.081 -1.831 1.00 88.38 101 ASP A N 1
ATOM 808 C CA . ASP A 1 101 ? -7.522 -9.451 -1.870 1.00 88.38 101 ASP A CA 1
ATOM 809 C C . ASP A 1 101 ? -7.116 -9.886 -3.293 1.00 88.38 101 ASP A C 1
ATOM 811 O O . ASP A 1 101 ? -7.378 -11.002 -3.733 1.00 88.38 101 ASP A O 1
ATOM 815 N N . LEU A 1 102 ? -6.517 -8.952 -4.041 1.00 90.38 102 LEU A N 1
ATOM 816 C CA . LEU A 1 102 ? -6.041 -9.159 -5.407 1.00 90.38 102 LEU A CA 1
ATOM 817 C C . LEU A 1 102 ? -4.518 -9.280 -5.434 1.00 90.38 102 LEU A C 1
ATOM 819 O O . LEU A 1 102 ? -3.801 -8.486 -4.816 1.00 90.38 102 LEU A O 1
ATOM 823 N N . SER A 1 103 ? -4.029 -10.235 -6.218 1.00 90.19 103 SER A N 1
ATOM 824 C CA . SER A 1 103 ? -2.612 -10.367 -6.535 1.00 90.19 103 SER A CA 1
ATOM 825 C C . SER A 1 103 ? -2.207 -9.422 -7.663 1.00 90.19 103 SER A C 1
ATOM 827 O O . SER A 1 103 ? -3.028 -9.012 -8.486 1.00 90.19 103 SER A O 1
ATOM 829 N N . ILE A 1 104 ? -0.915 -9.100 -7.756 1.00 90.81 104 ILE A N 1
ATOM 830 C CA . ILE A 1 104 ? -0.408 -8.282 -8.866 1.00 90.81 104 ILE A CA 1
ATOM 831 C C . ILE A 1 104 ? -0.609 -8.991 -10.217 1.00 90.81 104 ILE A C 1
ATOM 833 O O . ILE A 1 104 ? -0.905 -8.338 -11.215 1.00 90.81 104 ILE A O 1
ATOM 837 N N . GLU A 1 105 ? -0.565 -10.327 -10.233 1.00 89.50 105 GLU A N 1
ATOM 838 C CA . GLU A 1 105 ? -0.830 -11.166 -11.407 1.00 89.50 105 GLU A CA 1
ATOM 839 C C . GLU A 1 105 ? -2.280 -11.061 -11.905 1.00 89.50 105 GLU A C 1
ATOM 841 O O . GLU A 1 105 ? -2.534 -11.210 -13.104 1.00 89.50 105 GLU A O 1
ATOM 846 N N . ASP A 1 106 ? -3.234 -10.738 -11.024 1.00 87.25 106 ASP A N 1
ATOM 847 C CA . ASP A 1 106 ? -4.643 -10.598 -11.403 1.00 87.25 106 ASP A CA 1
ATOM 848 C C . ASP A 1 106 ? -4.876 -9.412 -12.341 1.00 87.25 106 ASP A C 1
ATOM 850 O O . ASP A 1 106 ? -5.830 -9.423 -13.122 1.00 87.25 106 ASP A O 1
ATOM 854 N N . ILE A 1 107 ? -3.991 -8.407 -12.321 1.00 84.94 107 ILE A N 1
ATOM 855 C CA . ILE A 1 107 ? -4.048 -7.270 -13.247 1.00 84.94 107 ILE A CA 1
ATOM 856 C C . ILE A 1 107 ? -3.906 -7.760 -14.691 1.00 84.94 107 ILE A C 1
ATOM 858 O O . ILE A 1 107 ? -4.695 -7.372 -15.552 1.00 84.94 107 ILE A O 1
ATOM 862 N N . ASN A 1 108 ? -2.936 -8.638 -14.952 1.00 81.06 108 ASN A N 1
ATOM 863 C CA . ASN A 1 108 ? -2.678 -9.154 -16.295 1.00 81.06 108 ASN A CA 1
ATOM 864 C C . ASN A 1 108 ? -3.784 -10.091 -16.786 1.00 81.06 108 ASN A C 1
ATOM 866 O O . ASN A 1 108 ? -4.087 -10.117 -17.973 1.00 81.06 108 ASN A O 1
ATOM 870 N N . ASN A 1 109 ? -4.426 -10.823 -15.874 1.00 75.25 109 ASN A N 1
ATOM 871 C CA . ASN A 1 109 ? -5.518 -11.730 -16.225 1.00 75.25 109 ASN A CA 1
ATOM 872 C C . ASN A 1 109 ? -6.831 -10.991 -16.536 1.00 75.25 109 ASN A C 1
ATOM 874 O O . ASN A 1 109 ? -7.659 -11.495 -17.292 1.00 75.25 109 ASN A O 1
ATOM 878 N N . ARG A 1 110 ? -7.046 -9.809 -15.942 1.00 70.94 110 ARG A N 1
ATOM 879 C CA . ARG A 1 110 ? -8.293 -9.034 -16.081 1.00 70.94 110 ARG A CA 1
ATOM 880 C C . ARG A 1 110 ? -8.227 -7.977 -17.174 1.00 70.94 110 ARG A C 1
ATOM 882 O O . ARG A 1 110 ? -9.254 -7.650 -17.767 1.00 70.94 110 ARG A O 1
ATOM 889 N N . ILE A 1 111 ? -7.045 -7.430 -17.438 1.00 67.38 111 ILE A N 1
ATOM 890 C CA . ILE A 1 111 ? -6.849 -6.467 -18.512 1.00 67.38 111 ILE A CA 1
ATOM 891 C C . ILE A 1 111 ? -6.417 -7.250 -19.746 1.00 67.38 111 ILE A C 1
ATOM 893 O O . ILE A 1 111 ? -5.284 -7.711 -19.832 1.00 67.38 111 ILE A O 1
ATOM 897 N N . TYR A 1 112 ? -7.309 -7.373 -20.732 1.00 64.44 112 TYR A N 1
ATOM 898 C CA . TYR A 1 112 ? -6.899 -7.757 -22.080 1.00 64.44 112 TYR A CA 1
ATOM 899 C C . TYR A 1 112 ? -5.984 -6.655 -22.616 1.00 64.44 112 TYR A C 1
ATOM 901 O O . TYR A 1 112 ? -6.431 -5.671 -23.209 1.00 64.44 112 TYR A O 1
ATOM 909 N N . PHE A 1 113 ? -4.684 -6.786 -22.362 1.00 65.69 113 PHE A N 1
ATOM 910 C CA . PHE A 1 113 ? -3.671 -5.961 -22.989 1.00 65.69 113 PHE A CA 1
ATOM 911 C C . PHE A 1 113 ? -3.683 -6.314 -24.474 1.00 65.69 113 PHE A C 1
ATOM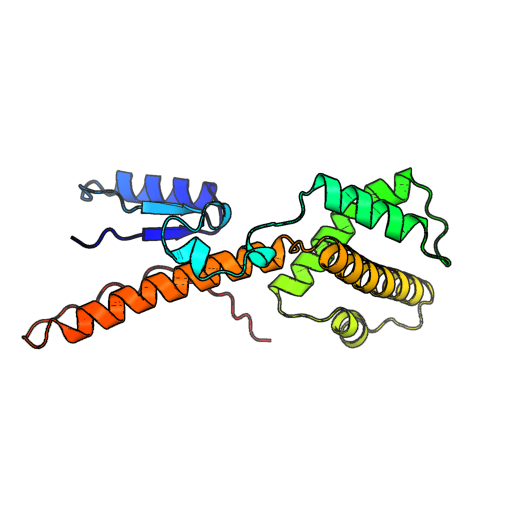 913 O O . PHE A 1 113 ? -2.989 -7.233 -24.897 1.00 65.69 113 PHE A O 1
ATOM 920 N N . ASN A 1 114 ? -4.525 -5.633 -25.254 1.00 59.19 114 ASN A N 1
ATOM 921 C CA . ASN A 1 114 ? -4.655 -5.790 -26.703 1.00 59.19 114 ASN A CA 1
ATOM 922 C C . ASN A 1 114 ? -3.302 -5.547 -27.381 1.00 59.19 114 ASN A C 1
ATOM 924 O O . ASN A 1 114 ? -3.044 -4.428 -27.804 1.00 59.19 114 ASN A O 1
ATOM 928 N N . ASN A 1 115 ? -2.416 -6.549 -27.397 1.00 64.62 115 ASN A N 1
ATOM 929 C CA . ASN A 1 115 ? -1.055 -6.579 -27.951 1.00 64.62 115 ASN A CA 1
ATOM 930 C C . ASN A 1 115 ? -0.186 -5.315 -27.786 1.00 64.62 115 ASN A C 1
ATOM 932 O O . ASN A 1 115 ? 0.861 -5.204 -28.414 1.00 64.62 115 ASN A O 1
ATOM 936 N N . SER A 1 116 ? -0.571 -4.385 -26.917 1.00 82.56 116 SER A N 1
ATOM 937 C CA . SER A 1 116 ? 0.074 -3.094 -26.775 1.00 82.56 116 SER A CA 1
ATOM 938 C C . SER A 1 116 ? 1.320 -3.273 -25.930 1.00 82.56 116 SER A C 1
ATOM 940 O O . SER A 1 116 ? 1.238 -3.546 -24.730 1.00 82.56 116 SER A O 1
ATOM 942 N N . GLU A 1 117 ? 2.477 -3.118 -26.567 1.00 83.44 117 GLU A N 1
ATOM 943 C CA . GLU A 1 117 ? 3.776 -3.139 -25.895 1.00 83.44 117 GLU A CA 1
ATOM 944 C C . GLU A 1 117 ? 3.819 -2.139 -24.739 1.00 83.44 117 GLU A C 1
ATOM 946 O O . GLU A 1 117 ? 4.347 -2.451 -23.677 1.00 83.44 117 GLU A O 1
ATOM 951 N N . HIS A 1 118 ? 3.161 -0.986 -24.898 1.00 85.06 118 HIS A N 1
ATOM 952 C CA . HIS A 1 118 ? 3.074 0.034 -23.861 1.00 85.06 118 HIS A CA 1
ATOM 953 C C . HIS A 1 118 ? 2.455 -0.497 -22.561 1.00 85.06 118 HIS A C 1
ATOM 955 O O . HIS A 1 118 ? 3.032 -0.334 -21.486 1.00 85.06 118 HIS A O 1
ATOM 961 N N . TRP A 1 119 ? 1.307 -1.176 -22.647 1.00 86.56 119 TRP A N 1
ATOM 962 C CA . TRP A 1 119 ? 0.645 -1.721 -21.462 1.00 86.56 119 TRP A CA 1
ATOM 963 C C . TRP A 1 119 ? 1.410 -2.892 -20.845 1.00 86.56 119 TRP A C 1
ATOM 965 O O . TRP A 1 119 ? 1.451 -3.007 -19.621 1.00 86.56 119 TRP A O 1
ATOM 975 N N . LYS A 1 120 ? 2.077 -3.706 -21.672 1.00 87.94 120 LYS A N 1
ATOM 976 C CA . LYS A 1 120 ? 2.980 -4.758 -21.187 1.00 87.94 120 LYS A CA 1
ATOM 977 C C . LYS A 1 120 ? 4.138 -4.160 -20.387 1.00 87.94 120 LYS A C 1
ATOM 979 O O . LYS A 1 120 ? 4.391 -4.609 -19.277 1.00 87.94 120 LYS A O 1
ATOM 984 N N . SER A 1 121 ? 4.782 -3.101 -20.885 1.00 89.00 121 SER A N 1
ATOM 985 C CA . SER A 1 121 ? 5.862 -2.417 -20.160 1.00 89.00 121 SER A CA 1
ATOM 986 C C . SER A 1 121 ? 5.394 -1.797 -18.841 1.00 89.00 121 SER A C 1
ATOM 988 O O . SER A 1 121 ? 6.116 -1.858 -17.847 1.00 89.00 121 SER A O 1
ATOM 990 N N . ILE A 1 122 ? 4.185 -1.224 -18.803 1.00 89.81 122 ILE A N 1
ATOM 991 C CA . ILE A 1 122 ? 3.597 -0.715 -17.555 1.00 89.81 122 ILE A CA 1
ATOM 992 C C . ILE A 1 122 ? 3.378 -1.860 -16.566 1.00 89.81 122 ILE A C 1
ATOM 994 O O . ILE A 1 122 ? 3.752 -1.737 -15.402 1.00 89.81 122 ILE A O 1
ATOM 998 N N . TYR A 1 123 ? 2.796 -2.972 -17.016 1.00 91.44 123 TYR A N 1
ATOM 999 C CA . TYR A 1 123 ? 2.572 -4.129 -16.158 1.00 91.44 123 TYR A CA 1
ATOM 1000 C C . TYR A 1 123 ? 3.886 -4.698 -15.608 1.00 91.44 123 TYR A C 1
ATOM 1002 O O . TYR A 1 123 ? 3.984 -4.927 -14.407 1.00 91.44 123 TYR A O 1
ATOM 1010 N N . GLU A 1 124 ? 4.919 -4.847 -16.440 1.00 92.06 124 GLU A N 1
ATOM 1011 C CA . GLU A 1 124 ? 6.238 -5.314 -15.995 1.00 92.06 124 GLU A CA 1
ATOM 1012 C C . GLU A 1 124 ? 6.853 -4.394 -14.928 1.00 92.06 124 GLU A C 1
ATOM 1014 O O . GLU A 1 124 ? 7.405 -4.882 -13.941 1.00 92.06 124 GLU A O 1
ATOM 1019 N N . LEU A 1 125 ? 6.730 -3.070 -15.088 1.00 94.31 125 LEU A N 1
ATOM 1020 C CA . LEU A 1 125 ? 7.165 -2.103 -14.077 1.00 94.31 125 LEU A CA 1
ATOM 1021 C C . LEU A 1 125 ? 6.387 -2.275 -12.771 1.00 94.31 125 LEU A C 1
ATOM 1023 O O . LEU A 1 125 ? 6.988 -2.242 -11.698 1.00 94.31 125 LEU A O 1
ATOM 1027 N N . LEU A 1 126 ? 5.062 -2.417 -12.846 1.00 94.94 126 LEU A N 1
ATOM 1028 C CA . LEU A 1 126 ? 4.206 -2.588 -11.672 1.00 94.94 126 LEU A CA 1
ATOM 1029 C C . LEU A 1 126 ? 4.519 -3.896 -10.945 1.00 94.94 126 LEU A C 1
ATOM 1031 O O . LEU A 1 126 ? 4.643 -3.887 -9.723 1.00 94.94 126 LEU A O 1
ATOM 1035 N N . GLN A 1 127 ? 4.700 -4.990 -11.687 1.00 95.12 127 GLN A N 1
ATOM 1036 C CA . GLN A 1 127 ? 5.052 -6.294 -11.138 1.00 95.12 127 GLN A CA 1
ATOM 1037 C C . GLN A 1 127 ? 6.408 -6.256 -10.435 1.00 95.12 127 GLN A C 1
ATOM 1039 O O . GLN A 1 127 ? 6.498 -6.632 -9.266 1.00 95.12 127 GLN A O 1
ATOM 1044 N N . PHE A 1 128 ? 7.434 -5.725 -11.107 1.00 95.88 128 PHE A N 1
ATOM 1045 C CA . PHE A 1 128 ? 8.753 -5.522 -10.510 1.00 95.88 128 PHE A CA 1
ATOM 1046 C C . PHE A 1 128 ? 8.660 -4.665 -9.245 1.00 95.88 128 PHE A C 1
ATOM 1048 O O . PHE A 1 128 ? 9.161 -5.035 -8.184 1.00 95.88 128 PHE A O 1
ATOM 1055 N N . SER A 1 129 ? 7.957 -3.535 -9.345 1.00 96.50 129 SER A N 1
ATOM 1056 C CA . SER A 1 129 ? 7.875 -2.574 -8.254 1.00 96.50 129 SER A CA 1
ATOM 1057 C C . SER A 1 129 ? 7.146 -3.141 -7.040 1.00 96.50 129 SER A C 1
ATOM 1059 O O . SER A 1 129 ? 7.541 -2.862 -5.912 1.00 96.50 129 SER A O 1
ATOM 1061 N N . TYR A 1 130 ? 6.107 -3.953 -7.254 1.00 96.56 130 TYR A N 1
ATOM 1062 C CA . TYR A 1 130 ? 5.357 -4.610 -6.186 1.00 96.56 130 TYR A CA 1
ATOM 1063 C C . TYR A 1 130 ? 6.218 -5.625 -5.429 1.00 96.56 130 TYR A C 1
ATOM 1065 O O . TYR A 1 130 ? 6.234 -5.625 -4.195 1.00 96.56 130 TYR A O 1
ATOM 1073 N N . GLN A 1 131 ? 6.959 -6.462 -6.161 1.00 95.56 131 GLN A N 1
ATOM 1074 C CA . GLN A 1 131 ? 7.836 -7.483 -5.586 1.00 95.56 131 GLN A CA 1
ATOM 1075 C C . GLN A 1 131 ? 8.966 -6.850 -4.765 1.00 95.56 131 GLN A C 1
ATOM 1077 O O . GLN A 1 131 ? 9.143 -7.195 -3.595 1.00 95.56 131 GLN A O 1
ATOM 1082 N N . GLU A 1 132 ? 9.663 -5.861 -5.329 1.00 96.75 132 GLU A N 1
ATOM 1083 C CA . GLU A 1 132 ? 10.734 -5.136 -4.636 1.00 96.75 132 GLU A CA 1
ATOM 1084 C C . GLU A 1 132 ? 10.219 -4.354 -3.421 1.00 96.75 132 GLU A C 1
ATOM 1086 O O . GLU A 1 132 ? 10.853 -4.338 -2.364 1.00 96.75 132 GLU A O 1
ATOM 1091 N N . TRP A 1 133 ? 9.041 -3.734 -3.527 1.00 96.19 133 TRP A N 1
ATOM 1092 C CA . TRP A 1 133 ? 8.419 -3.002 -2.422 1.00 96.19 133 TRP A CA 1
ATOM 1093 C C . TRP A 1 133 ? 8.094 -3.928 -1.248 1.00 96.19 133 TRP A C 1
ATOM 1095 O O . TRP A 1 133 ? 8.473 -3.634 -0.110 1.00 96.19 133 TRP A O 1
ATOM 1105 N N . LYS A 1 134 ? 7.473 -5.085 -1.517 1.00 94.00 134 LYS A N 1
ATOM 1106 C CA . LYS A 1 134 ? 7.219 -6.112 -0.497 1.00 94.00 134 LYS A CA 1
ATOM 1107 C C . LYS A 1 134 ? 8.518 -6.622 0.119 1.00 94.00 134 LYS A C 1
ATOM 1109 O O . LYS A 1 134 ? 8.605 -6.706 1.344 1.00 94.00 134 LYS A O 1
ATOM 1114 N N . HIS A 1 135 ? 9.528 -6.901 -0.703 1.00 95.12 135 HIS A N 1
ATOM 1115 C CA . HIS A 1 135 ? 10.824 -7.380 -0.234 1.00 95.12 135 HIS A CA 1
ATOM 1116 C C . HIS A 1 135 ? 11.506 -6.376 0.708 1.00 95.12 135 HIS A C 1
ATOM 1118 O O . HIS A 1 135 ? 11.908 -6.736 1.814 1.00 95.12 135 HIS A O 1
ATOM 1124 N N . ARG A 1 136 ? 11.573 -5.093 0.332 1.00 93.94 136 ARG A N 1
ATOM 1125 C CA . ARG A 1 136 ? 12.188 -4.046 1.166 1.00 93.94 136 ARG A CA 1
ATOM 1126 C C . ARG A 1 136 ? 11.434 -3.815 2.472 1.00 93.94 136 ARG A C 1
ATOM 1128 O O . ARG A 1 136 ? 12.061 -3.638 3.513 1.00 93.94 136 ARG A O 1
ATOM 1135 N N . ILE A 1 137 ? 10.102 -3.858 2.455 1.00 91.50 137 ILE A N 1
ATOM 1136 C CA . ILE A 1 137 ? 9.300 -3.751 3.685 1.00 91.50 137 ILE A CA 1
ATOM 1137 C C . ILE A 1 137 ? 9.590 -4.919 4.636 1.00 91.50 137 ILE A C 1
ATOM 1139 O O . ILE A 1 137 ? 9.780 -4.698 5.835 1.00 91.50 137 ILE A O 1
ATOM 1143 N N . GLN A 1 138 ? 9.697 -6.141 4.105 1.00 90.56 138 GLN A N 1
ATOM 1144 C CA . GLN A 1 138 ? 10.071 -7.323 4.887 1.00 90.56 138 GLN A CA 1
ATOM 1145 C C . GLN A 1 138 ? 11.482 -7.197 5.478 1.00 90.56 138 GLN A C 1
ATOM 1147 O O . GLN A 1 138 ? 11.670 -7.476 6.661 1.00 90.56 138 GLN A O 1
ATOM 1152 N N . GLN A 1 139 ? 12.461 -6.722 4.701 1.00 91.25 139 GLN A N 1
ATOM 1153 C CA . GLN A 1 139 ? 13.827 -6.478 5.187 1.00 91.25 139 GLN A CA 1
ATOM 1154 C C . GLN A 1 139 ? 13.867 -5.463 6.337 1.00 91.25 139 GLN A C 1
ATOM 1156 O O . GLN A 1 139 ? 14.611 -5.642 7.301 1.00 91.25 139 GLN A O 1
ATOM 1161 N N . LEU A 1 140 ? 13.030 -4.423 6.271 1.00 89.44 140 LEU A N 1
ATOM 1162 C CA . LEU A 1 140 ? 12.890 -3.430 7.338 1.00 89.44 140 LEU A CA 1
ATOM 1163 C C . LEU A 1 140 ? 12.169 -3.972 8.582 1.00 89.44 140 LEU A C 1
ATOM 1165 O O . LEU A 1 140 ? 12.087 -3.255 9.580 1.00 89.44 140 LEU A O 1
ATOM 1169 N N . LYS A 1 141 ? 11.649 -5.209 8.540 1.00 88.25 141 LYS A N 1
ATOM 1170 C CA . LYS A 1 141 ? 10.800 -5.806 9.585 1.00 88.25 141 LYS A CA 1
ATOM 1171 C C . LYS A 1 141 ? 9.615 -4.900 9.939 1.00 88.25 141 LYS A C 1
ATOM 1173 O O . LYS A 1 141 ? 9.268 -4.729 11.109 1.00 88.25 141 LYS A O 1
ATOM 1178 N N . LYS A 1 142 ? 9.039 -4.272 8.912 1.00 89.12 142 LYS A N 1
ATOM 1179 C CA . LYS A 1 142 ? 7.870 -3.393 9.003 1.00 89.12 142 LYS A CA 1
ATOM 1180 C C . LYS A 1 142 ? 6.689 -4.018 8.273 1.00 89.12 142 LYS A C 1
ATOM 1182 O O . LYS A 1 142 ? 6.850 -4.949 7.487 1.00 89.12 142 LYS A O 1
ATOM 1187 N N . GLN A 1 143 ? 5.504 -3.463 8.495 1.00 86.81 143 GLN A N 1
ATOM 1188 C CA . GLN A 1 143 ? 4.324 -3.771 7.691 1.00 86.81 143 GLN A CA 1
ATOM 1189 C C . GLN A 1 143 ? 3.963 -2.633 6.748 1.00 86.81 143 GLN A C 1
ATOM 1191 O O . GLN A 1 143 ? 4.144 -1.457 7.068 1.00 86.81 143 GLN A O 1
ATOM 1196 N N . ASP A 1 144 ? 3.392 -2.983 5.597 1.00 88.62 144 ASP A N 1
ATOM 1197 C CA . ASP A 1 144 ? 2.701 -1.998 4.775 1.00 88.62 144 ASP A CA 1
ATOM 1198 C C . ASP A 1 144 ? 1.427 -1.508 5.479 1.00 88.62 144 ASP A C 1
ATOM 1200 O O . ASP A 1 144 ? 0.827 -2.198 6.313 1.00 88.62 144 ASP A O 1
ATOM 1204 N N . LYS A 1 145 ? 1.014 -0.284 5.150 1.00 86.88 145 LYS A N 1
ATOM 1205 C CA . LYS A 1 145 ? -0.101 0.382 5.827 1.00 86.88 145 LYS A CA 1
ATOM 1206 C C . LYS A 1 145 ? -1.422 -0.376 5.685 1.00 86.88 145 LYS A C 1
ATOM 1208 O O . LYS A 1 145 ? -2.213 -0.367 6.628 1.00 86.88 145 LYS A O 1
ATOM 1213 N N . ALA A 1 146 ? -1.668 -1.007 4.536 1.00 86.56 146 ALA A N 1
ATOM 1214 C CA . ALA A 1 146 ? -2.910 -1.728 4.291 1.00 86.56 146 ALA A CA 1
ATOM 1215 C C . ALA A 1 146 ? -3.013 -2.962 5.191 1.00 86.56 146 ALA A C 1
ATOM 1217 O O . ALA A 1 146 ? -4.000 -3.117 5.912 1.00 86.56 146 ALA A O 1
ATOM 1218 N N . ASN A 1 147 ? -1.962 -3.782 5.235 1.00 87.00 147 ASN A N 1
ATOM 1219 C CA . ASN A 1 147 ? -1.909 -4.944 6.118 1.00 87.00 147 ASN A CA 1
ATOM 1220 C C . ASN A 1 147 ? -1.955 -4.556 7.595 1.00 87.00 147 ASN A C 1
ATOM 1222 O O . ASN A 1 147 ? -2.682 -5.188 8.359 1.00 87.00 147 ASN A O 1
ATOM 1226 N N . TYR A 1 148 ? -1.274 -3.478 7.991 1.00 86.12 148 TYR A N 1
ATOM 1227 C CA . TYR A 1 148 ? -1.383 -2.954 9.350 1.00 86.12 148 TYR A CA 1
ATOM 1228 C C . TYR A 1 148 ? -2.842 -2.626 9.710 1.00 86.12 148 TYR A C 1
ATOM 1230 O O . TYR A 1 148 ? -3.349 -3.087 10.730 1.00 86.12 148 TYR A O 1
ATOM 1238 N N . GLN A 1 149 ? -3.558 -1.887 8.855 1.00 83.19 149 GLN A N 1
ATOM 1239 C CA . GLN A 1 149 ? -4.963 -1.538 9.095 1.00 83.19 149 GLN A CA 1
ATOM 1240 C C . GLN A 1 149 ? -5.875 -2.769 9.165 1.00 83.19 149 GLN A C 1
ATOM 1242 O O . GLN A 1 149 ? -6.727 -2.847 10.052 1.00 83.19 149 GLN A O 1
ATOM 1247 N N . ILE A 1 150 ? -5.679 -3.740 8.269 1.00 83.31 150 ILE A N 1
ATOM 1248 C CA . ILE A 1 150 ? -6.426 -5.003 8.266 1.00 83.31 150 ILE A CA 1
ATOM 1249 C C . ILE A 1 150 ? -6.182 -5.773 9.569 1.00 83.31 150 ILE A C 1
ATOM 1251 O O . ILE A 1 150 ? -7.137 -6.237 10.190 1.00 83.31 150 ILE A O 1
ATOM 1255 N N . ASN A 1 151 ? -4.928 -5.882 10.011 1.00 83.06 151 ASN A N 1
ATOM 1256 C CA . ASN A 1 151 ? -4.561 -6.596 11.233 1.00 83.06 151 ASN A CA 1
ATOM 1257 C C . ASN A 1 151 ? -5.131 -5.916 12.483 1.00 83.06 151 ASN A C 1
ATOM 1259 O O . ASN A 1 151 ? -5.691 -6.596 13.340 1.00 83.06 151 ASN A O 1
ATOM 1263 N N . MET A 1 152 ? -5.069 -4.581 12.560 1.00 79.56 152 MET A N 1
ATOM 1264 C CA . MET A 1 152 ? -5.681 -3.819 13.655 1.00 79.56 152 MET A CA 1
ATOM 1265 C C . MET A 1 152 ? -7.199 -4.029 13.713 1.00 79.56 152 MET A C 1
ATOM 1267 O O . MET A 1 152 ? -7.758 -4.223 14.792 1.00 79.56 152 MET A O 1
ATOM 1271 N N . LEU A 1 153 ? -7.875 -4.025 12.558 1.00 79.88 153 LEU A N 1
ATOM 1272 C CA . LEU A 1 153 ? -9.314 -4.271 12.492 1.00 79.88 153 LEU A CA 1
ATOM 1273 C C . LEU A 1 153 ? -9.666 -5.709 12.895 1.00 79.88 153 LEU A C 1
ATOM 1275 O O . LEU A 1 153 ? -10.608 -5.909 13.659 1.00 79.88 153 LEU A O 1
ATOM 1279 N N . LYS A 1 154 ? -8.914 -6.705 12.410 1.00 80.69 154 LYS A N 1
ATOM 1280 C CA . LYS A 1 154 ? -9.108 -8.119 12.770 1.00 80.69 154 LYS A CA 1
ATOM 1281 C C . LYS A 1 154 ? -8.960 -8.337 14.275 1.00 80.69 154 LYS A C 1
ATOM 1283 O O . LYS A 1 154 ? -9.856 -8.927 14.870 1.00 80.69 154 LYS A O 1
ATOM 1288 N N . ALA A 1 155 ? -7.904 -7.794 14.882 1.00 77.00 155 ALA A N 1
ATOM 1289 C CA . ALA A 1 155 ? -7.683 -7.881 16.324 1.00 77.00 155 ALA A CA 1
ATOM 1290 C C . ALA A 1 155 ? -8.848 -7.265 17.119 1.00 77.00 155 ALA A C 1
ATOM 1292 O O . ALA A 1 155 ? -9.371 -7.882 18.044 1.00 77.00 155 ALA A O 1
ATOM 1293 N N . GLU A 1 156 ? -9.338 -6.089 16.712 1.00 74.81 156 GLU A N 1
ATOM 1294 C CA . GLU A 1 156 ? -10.477 -5.453 17.384 1.00 74.81 156 GLU A CA 1
ATOM 1295 C C . GLU A 1 156 ? -11.777 -6.267 17.227 1.00 74.81 156 GLU A C 1
ATOM 1297 O O . GLU A 1 156 ? -12.564 -6.367 18.169 1.00 74.81 156 GLU A O 1
ATOM 1302 N N . VAL A 1 157 ? -12.006 -6.892 16.067 1.00 76.88 157 VAL A N 1
ATOM 1303 C CA . VAL A 1 157 ? -13.155 -7.792 15.862 1.00 76.88 157 VAL A CA 1
ATOM 1304 C C . VAL A 1 157 ? -13.046 -9.046 16.734 1.00 76.88 157 VAL A C 1
ATOM 1306 O O . VAL A 1 157 ? -14.044 -9.462 17.323 1.00 76.88 157 VAL A O 1
ATOM 1309 N N . GLU A 1 158 ? -11.865 -9.657 16.837 1.00 76.94 158 GLU A N 1
ATOM 1310 C CA . GLU A 1 158 ? -11.635 -10.826 17.698 1.00 76.94 158 GLU A CA 1
ATOM 1311 C C . GLU A 1 158 ? -11.859 -10.500 19.173 1.00 76.94 158 GLU A C 1
ATOM 1313 O O . GLU A 1 158 ? -12.550 -11.244 19.874 1.00 76.94 158 GLU A O 1
ATOM 1318 N N . LYS A 1 159 ? -11.373 -9.341 19.623 1.00 71.62 159 LYS A N 1
ATOM 1319 C CA . LYS A 1 159 ? -11.640 -8.823 20.962 1.00 71.62 159 LYS A CA 1
ATOM 1320 C C . LYS A 1 159 ? -13.137 -8.732 21.233 1.00 71.62 159 LYS A C 1
ATOM 1322 O O . LYS A 1 159 ? -13.603 -9.291 22.225 1.00 71.62 159 LYS A O 1
ATOM 1327 N N . LEU A 1 160 ? -13.894 -8.073 20.353 1.00 70.00 160 LEU A N 1
ATOM 1328 C CA . LEU A 1 160 ? -15.343 -7.921 20.518 1.00 70.00 160 LEU A CA 1
ATOM 1329 C C . LEU A 1 160 ? -16.056 -9.279 20.592 1.00 70.00 160 LEU A C 1
ATOM 1331 O O . LEU A 1 160 ? -16.931 -9.446 21.435 1.00 70.00 160 LEU A O 1
ATOM 1335 N N . LYS A 1 161 ? -15.634 -10.268 19.791 1.00 71.25 161 LYS A N 1
ATOM 1336 C CA . LYS A 1 161 ? -16.169 -11.639 19.858 1.00 71.25 161 LYS A CA 1
ATOM 1337 C C . LYS A 1 161 ? -15.850 -12.340 21.181 1.00 71.25 161 LYS A C 1
ATOM 1339 O O . LYS A 1 161 ? -16.702 -13.047 21.709 1.00 71.25 161 LYS A O 1
ATOM 1344 N N . SER A 1 162 ? -14.640 -12.162 21.716 1.00 65.44 162 SER A N 1
ATOM 1345 C CA . SER A 1 162 ? -14.223 -12.810 22.968 1.00 65.44 162 SER A CA 1
ATOM 1346 C C . SER A 1 162 ? -15.038 -12.343 24.179 1.00 65.44 162 SER A C 1
ATOM 1348 O O . SER A 1 162 ? -15.393 -13.168 25.018 1.00 65.44 162 SER A O 1
ATOM 1350 N N . PHE A 1 163 ? -15.422 -11.062 24.221 1.00 60.62 163 PHE A N 1
ATOM 1351 C CA . PHE A 1 163 ? -16.352 -10.543 25.230 1.00 60.62 163 PHE A CA 1
ATOM 1352 C C . PHE A 1 163 ? -17.742 -11.182 25.109 1.00 60.62 163 PHE A C 1
ATOM 1354 O O . PHE A 1 163 ? -18.307 -11.599 26.113 1.00 60.62 163 PHE A O 1
ATOM 1361 N N . THR A 1 164 ? -18.254 -11.364 23.886 1.00 52.44 164 THR A N 1
ATOM 1362 C CA . THR A 1 164 ? -19.565 -12.003 23.662 1.00 52.44 164 THR A CA 1
ATOM 1363 C C . THR A 1 164 ? -19.606 -13.463 24.132 1.00 52.44 164 THR A C 1
ATOM 1365 O O . THR A 1 164 ? -20.635 -13.928 24.614 1.00 52.44 164 THR A O 1
ATOM 1368 N N . ILE A 1 165 ? -18.497 -14.200 23.998 1.00 45.53 165 ILE A N 1
ATOM 1369 C CA . ILE A 1 165 ? -18.426 -15.612 24.407 1.00 45.53 165 ILE A CA 1
ATOM 1370 C C . ILE A 1 165 ? -18.393 -15.739 25.938 1.00 45.53 165 ILE A C 1
ATOM 1372 O O . ILE A 1 165 ? -19.084 -16.598 26.481 1.00 45.53 165 ILE A O 1
ATOM 1376 N N . LEU A 1 166 ? -17.659 -14.866 26.634 1.00 38.19 166 LEU A N 1
ATOM 1377 C CA . LEU A 1 166 ? -17.597 -14.861 28.102 1.00 38.19 166 LEU A CA 1
ATOM 1378 C C . LEU A 1 166 ? -18.957 -14.520 28.740 1.00 38.19 166 LEU A C 1
ATOM 1380 O O . LEU A 1 166 ? -19.386 -15.226 29.653 1.00 38.19 166 LEU A O 1
ATOM 1384 N N . ASP A 1 167 ? -19.691 -13.547 28.191 1.00 39.38 167 ASP A N 1
ATOM 1385 C CA . ASP A 1 167 ? -21.041 -13.210 28.676 1.00 39.38 167 ASP A CA 1
ATOM 1386 C C . ASP A 1 167 ? -22.055 -14.344 28.434 1.00 39.38 167 ASP A C 1
ATOM 1388 O O . ASP A 1 167 ? -22.960 -14.570 29.239 1.00 39.38 167 ASP A O 1
ATOM 1392 N N . SER A 1 168 ? -21.887 -15.123 27.357 1.00 38.09 168 SER A N 1
ATOM 1393 C CA . SER A 1 168 ? -22.767 -16.267 27.067 1.00 38.09 168 SER A CA 1
ATOM 1394 C C . SER A 1 168 ? -22.579 -17.455 28.020 1.00 38.09 168 SER A C 1
ATOM 1396 O O . SER A 1 168 ? -23.479 -18.285 28.147 1.00 38.09 168 SER A O 1
ATOM 1398 N N . THR A 1 169 ? -21.440 -17.533 28.719 1.00 37.34 169 THR A N 1
ATOM 1399 C CA . THR A 1 169 ? -21.167 -18.591 29.705 1.00 37.34 169 THR A CA 1
ATOM 1400 C C . THR A 1 169 ? -21.623 -18.253 31.128 1.00 37.34 169 THR A C 1
ATOM 1402 O O . THR A 1 169 ? -21.779 -19.171 31.930 1.00 37.34 169 THR A O 1
ATOM 1405 N N . GLU A 1 170 ? -21.908 -16.983 31.443 1.00 36.41 170 GLU A N 1
ATOM 1406 C CA . GLU A 1 170 ? -22.342 -16.552 32.787 1.00 36.41 170 GLU A CA 1
ATOM 1407 C C . GLU A 1 170 ? -23.858 -16.305 32.924 1.00 36.41 170 GLU A C 1
ATOM 1409 O O . GLU A 1 170 ? -24.371 -16.192 34.041 1.00 36.41 170 GLU A O 1
ATOM 1414 N N . HIS A 1 171 ? -24.628 -16.297 31.830 1.00 35.25 171 HIS A N 1
ATOM 1415 C CA . HIS A 1 171 ? -26.080 -16.079 31.878 1.00 35.25 171 HIS A CA 1
ATOM 1416 C C . HIS A 1 171 ? -26.889 -17.205 31.238 1.00 35.25 171 HIS A C 1
ATOM 1418 O O . HIS A 1 171 ? -27.519 -17.064 30.192 1.00 35.25 171 HIS A O 1
ATOM 1424 N N . ASN A 1 172 ? -26.962 -18.320 31.965 1.00 33.88 172 ASN A N 1
ATOM 1425 C CA . ASN A 1 172 ? -28.003 -19.323 31.782 1.00 33.88 172 ASN A CA 1
ATOM 1426 C C . ASN A 1 172 ? -29.203 -19.022 32.699 1.00 33.88 172 ASN A C 1
ATOM 1428 O O . ASN A 1 172 ? -29.542 -19.809 33.575 1.00 33.88 172 ASN A O 1
ATOM 1432 N N . THR A 1 173 ? -29.844 -17.865 32.513 1.00 29.97 173 THR A N 1
ATOM 1433 C CA . THR A 1 173 ? -31.174 -17.566 33.072 1.00 29.97 173 THR A CA 1
ATOM 1434 C C . THR A 1 173 ? -31.902 -16.529 32.211 1.00 29.97 173 THR A C 1
ATOM 1436 O O . THR A 1 173 ? -31.576 -15.351 32.209 1.00 29.97 173 THR A O 1
ATOM 1439 N N . LYS A 1 174 ? -32.920 -17.006 31.480 1.00 33.97 174 LYS A N 1
ATOM 1440 C CA . LYS A 1 174 ? -34.120 -16.289 30.995 1.00 33.97 174 LYS A CA 1
ATOM 1441 C C . LYS A 1 174 ? -34.028 -14.752 30.888 1.00 33.97 174 LYS A C 1
ATOM 1443 O O . LYS A 1 174 ? -34.311 -14.062 31.861 1.00 33.97 174 LYS A O 1
ATOM 1448 N N . ASN A 1 175 ? -33.829 -14.233 29.675 1.00 27.47 175 ASN A N 1
ATOM 1449 C CA . ASN A 1 175 ? -34.768 -13.333 28.974 1.00 27.47 175 ASN A CA 1
ATOM 1450 C C . ASN A 1 175 ? -34.091 -12.604 27.801 1.00 27.47 175 ASN A C 1
ATOM 1452 O O . ASN A 1 175 ? -33.039 -11.999 27.950 1.00 27.47 175 ASN A O 1
ATOM 1456 N N . ASN A 1 176 ? -34.765 -12.648 26.648 1.00 34.22 176 ASN A N 1
ATOM 1457 C CA . ASN A 1 176 ? -34.756 -11.696 25.531 1.00 34.22 176 ASN A CA 1
ATOM 1458 C C . ASN A 1 176 ? -33.699 -10.571 25.529 1.00 34.22 176 ASN A C 1
ATOM 1460 O O . ASN A 1 176 ? -34.037 -9.431 25.828 1.00 34.22 176 ASN A O 1
ATOM 1464 N N . TYR A 1 177 ? -32.496 -10.840 25.014 1.00 31.59 177 TYR A N 1
ATOM 1465 C CA . TYR A 1 177 ? -31.624 -9.807 24.431 1.00 31.59 177 TYR A CA 1
ATOM 1466 C C . TYR A 1 177 ? -30.921 -10.339 23.174 1.00 31.59 177 TYR A C 1
ATOM 1468 O O . TYR A 1 177 ? -29.708 -10.466 23.098 1.00 31.59 177 TYR A O 1
ATOM 1476 N N . ASN A 1 178 ? -31.727 -10.622 22.146 1.00 28.39 178 ASN A N 1
ATOM 1477 C CA . ASN A 1 178 ? -31.288 -10.862 20.761 1.00 28.39 178 ASN A CA 1
ATOM 1478 C C . ASN A 1 178 ? -30.959 -9.552 19.996 1.00 28.39 178 ASN A C 1
ATOM 1480 O O . ASN A 1 178 ? -31.014 -9.493 18.771 1.00 28.39 178 ASN A O 1
ATOM 1484 N N . LEU A 1 179 ? -30.627 -8.473 20.702 1.00 34.78 179 LEU A N 1
ATOM 1485 C CA . LEU A 1 179 ? -30.189 -7.191 20.147 1.00 34.78 179 LEU A CA 1
ATOM 1486 C C . LEU A 1 179 ? -29.022 -6.755 21.044 1.00 34.78 179 LEU A C 1
ATOM 1488 O O . LEU A 1 179 ? -29.239 -6.551 22.228 1.00 34.78 179 LEU A O 1
ATOM 1492 N N . ILE A 1 180 ? -27.764 -6.657 20.609 1.00 32.12 180 ILE A N 1
ATOM 1493 C CA . ILE A 1 180 ? -27.213 -5.606 19.742 1.00 32.12 180 ILE A CA 1
ATOM 1494 C C . ILE A 1 180 ? -25.836 -6.103 19.234 1.00 32.12 180 ILE A C 1
ATOM 1496 O O . ILE A 1 180 ? -24.806 -5.851 19.842 1.00 32.12 180 ILE A O 1
ATOM 1500 N N . VAL A 1 181 ? -25.793 -6.820 18.107 1.00 31.95 181 VAL A N 1
ATOM 1501 C CA . VAL A 1 181 ? -24.580 -6.914 17.246 1.00 31.95 181 VAL A CA 1
ATOM 1502 C C . VAL A 1 181 ? -24.929 -6.542 15.791 1.00 31.95 181 VAL A C 1
ATOM 1504 O O . VAL A 1 181 ? -24.129 -6.646 14.866 1.00 31.95 181 VAL A O 1
ATOM 1507 N N . ALA A 1 182 ? -26.129 -5.999 15.576 1.00 31.11 182 ALA A N 1
ATOM 1508 C CA . ALA A 1 182 ? -26.522 -5.341 14.338 1.00 31.11 182 ALA A CA 1
ATOM 1509 C C . ALA A 1 182 ? -26.126 -3.857 14.414 1.00 31.11 182 ALA A C 1
ATOM 1511 O O . ALA A 1 182 ? -26.937 -2.993 14.737 1.00 31.11 182 ALA A O 1
ATOM 1512 N N . GLY A 1 183 ? -24.845 -3.566 14.184 1.00 31.89 183 GLY A N 1
ATOM 1513 C CA . GLY A 1 183 ? -24.292 -2.221 14.355 1.00 31.89 183 GLY A CA 1
ATOM 1514 C C . GLY A 1 183 ? -23.104 -1.913 13.450 1.00 31.89 183 GLY A C 1
ATOM 1515 O O . GLY A 1 183 ? -22.120 -1.358 13.916 1.00 31.89 183 GLY A O 1
ATOM 1516 N N . ILE A 1 184 ? -23.223 -2.254 12.161 1.00 37.66 184 ILE A N 1
ATOM 1517 C CA . ILE A 1 184 ? -22.361 -1.813 11.046 1.00 37.66 184 ILE A CA 1
ATOM 1518 C C . ILE A 1 184 ? -20.927 -2.379 11.075 1.00 37.66 184 ILE A C 1
ATOM 1520 O O . ILE A 1 184 ? -19.940 -1.656 11.150 1.00 37.66 184 ILE A O 1
ATOM 1524 N N . ILE A 1 185 ? -20.805 -3.694 10.877 1.00 37.72 185 ILE A N 1
ATOM 1525 C CA . ILE A 1 185 ? -19.688 -4.248 10.098 1.00 37.72 185 ILE A CA 1
ATOM 1526 C C . ILE A 1 185 ? -20.192 -4.341 8.652 1.00 37.72 185 ILE A C 1
ATOM 1528 O O . ILE A 1 185 ? -20.744 -5.355 8.233 1.00 37.72 185 ILE A O 1
ATOM 1532 N N . PHE A 1 186 ? -20.071 -3.250 7.891 1.00 32.75 186 PHE A N 1
ATOM 1533 C CA . PHE A 1 186 ? -20.274 -3.280 6.440 1.00 32.75 186 PHE A CA 1
ATOM 1534 C C . PHE A 1 186 ? -18.959 -3.759 5.808 1.00 32.75 186 PHE A C 1
ATOM 1536 O O . PHE A 1 186 ? -18.167 -2.966 5.306 1.00 32.75 186 PHE A O 1
ATOM 1543 N N . ILE A 1 187 ? -18.675 -5.063 5.901 1.00 30.47 187 ILE A N 1
ATOM 1544 C CA . ILE A 1 187 ? -17.659 -5.672 5.037 1.00 30.47 187 ILE A CA 1
ATOM 1545 C C . ILE A 1 187 ? -18.275 -5.668 3.642 1.00 30.47 187 ILE A C 1
ATOM 1547 O O . ILE A 1 187 ? -19.211 -6.419 3.367 1.00 30.47 187 ILE A O 1
ATOM 1551 N N . MET A 1 188 ? -17.783 -4.778 2.778 1.00 26.72 188 MET A N 1
ATOM 1552 C CA . MET A 1 188 ? -18.049 -4.831 1.346 1.00 26.72 188 MET A CA 1
ATOM 1553 C C . MET A 1 188 ? -17.488 -6.146 0.800 1.00 26.72 188 MET A C 1
ATOM 1555 O O . MET A 1 188 ? -16.364 -6.206 0.320 1.00 26.72 188 MET A O 1
ATOM 1559 N N . LYS A 1 189 ? -18.284 -7.212 0.869 1.00 25.59 189 LYS A N 1
ATOM 1560 C CA . LYS A 1 189 ? -18.137 -8.373 -0.001 1.00 25.59 189 LYS A CA 1
ATOM 1561 C C . LYS A 1 189 ? -18.900 -8.045 -1.282 1.00 25.59 189 LYS A C 1
ATOM 1563 O O . LYS A 1 189 ? -20.056 -8.430 -1.438 1.00 25.59 189 LYS A O 1
ATOM 1568 N N . GLN A 1 190 ? -18.292 -7.246 -2.158 1.00 26.69 190 GLN A N 1
ATOM 1569 C CA . GLN A 1 190 ? -18.795 -7.119 -3.523 1.00 26.69 190 GLN A CA 1
ATOM 1570 C C . GLN A 1 190 ? -18.373 -8.374 -4.290 1.00 26.69 190 GLN A C 1
ATOM 1572 O O . GLN A 1 190 ? -17.250 -8.491 -4.761 1.00 26.69 190 GLN A O 1
ATOM 1577 N N . ASN A 1 191 ? -19.290 -9.340 -4.351 1.00 27.52 191 ASN A N 1
ATOM 1578 C CA . ASN A 1 191 ? -19.267 -10.405 -5.343 1.00 27.52 191 ASN A CA 1
ATOM 1579 C C . ASN A 1 191 ? -19.684 -9.811 -6.696 1.00 27.52 191 ASN A C 1
ATOM 1581 O O . ASN A 1 191 ? -20.859 -9.470 -6.855 1.00 27.52 191 ASN A O 1
ATOM 1585 N N . LYS A 1 192 ? -18.762 -9.745 -7.656 1.00 29.77 192 LYS A N 1
ATOM 1586 C CA . LYS A 1 192 ? -18.921 -10.286 -9.018 1.00 29.77 192 LYS A CA 1
ATOM 1587 C C . LYS A 1 192 ? -17.640 -10.111 -9.823 1.00 29.77 192 LYS A C 1
ATOM 1589 O O . LYS A 1 192 ? -17.095 -8.989 -9.826 1.00 29.77 192 LYS A O 1
#

Secondary structure (DSSP, 8-state):
----EEEESSHHHHHHHHHHHHHTS--SS--EEEEGGG----STTTTTS-GGGG-BPPHHHHHHHHHHHHHT-TT----HHHHHHHHHHHHHHHHHHHHTT--HHHHHHHS---S-HHHHHHHHHHHHHHHHHHHHHHHTT-B-HHHHHHHHHHHHHHHHHHHHHHHHHH--S------SS-S---------

pLDDT: mean 74.86, std 21.21, range [25.59, 97.31]

Foldseek 3Di:
DDQAEAEAADVVVQVVVVVVQVVVVPDPDDHRYDYLVPLDDDDPCCVVDDPLLVFADDPVNQLVQQLVLLCPPPPDPDDSVRSSVCSVVLLVVLLVCLLVVHDLVVVVVPDPPVPDPVVVVVSVSSNSSSVSSVVVCVVVSHDHPNSSSVVSVVSVVVVVVVVVVVVVVPDPDDDDDPDDPPRDPPPPPDDD

Sequence (192 aa):
MDQIKVILPNGTACLNLQKILIKKQTITILPNIIPLSNIKVTGKETFRISPENLNPITSLEEKIILTDIIYNYPKSKFNVIQSLQFSPIIAKLFYELIYNDLSIEDINNRIYFNNSEHWKSIYELLQFSYQEWKHRIQQLKKQDKANYQINMLKAEVEKLKSFTILDSTEHNTKNNYNLIVAGIIFIMKQNK

Radius of gyration: 22.07 Å; chains: 1; bounding box: 51×35×61 Å

Organism: NCBI:txid334625